Protein AF-A0A979F9L3-F1 (afdb_monomer_lite)

Foldseek 3Di:
DDDDDDDDDDDDDDDDDDDDDDDDDDDDDDDDPVVVVVVVVVVVVVVVVVVVVVVVVVVVVVVVVVVVVVVVVVVVVVVVVVVVVVVVVVVVVVVVVVVVVVVVVVVVVVVVVVPPPDDPDDPPPPPDPPPPDPDPPDPQDDQLVVLSVVLVVCVVVVNDPVVVVVVSVVSSVVSSVVSVVVVVDPPPPDPVVVVVVVVVVVVVVVVVVVVVVVVVVVVVVVVVVVVVVPDDDDPPPPPDDDDDDDPDDD

Organism: Ictalurus punctatus (NCBI:txid7998)

Sequence (250 aa):
MLKTQAVKNVQTTQHDLKTKPYNKPTDHSDISEDHYTGDLAEVHECNAVLSDGHNQLDMQRQEIDYKLQELAAQNGKVAELERMLLELKEHEQRNTELLETLMDNLQQNGHDIHQSNDANQHVANIEERVIEKYTPVCSCGVLSTEISTLRLSYLQSGGNDPQILAHLQHLLDAAIKLETQAGKAPLPKTKRQRDNRRYMSRELVSTELENQRLEEEIMKLEFRKRTSRTTPHCNIRLRSRQYDKNKIAS

pLDDT: mean 73.17, std 21.89, range [36.09, 98.06]

Secondary structure (DSSP, 8-state):
--------------------------------HHHHHHHHHHHHHHHHHHHHHHHHHHHHHHHHHHHHHHHHHHHHHHHHHHHHHHHHHHHHHHHHHHHHHHHHHHHHHHHHHHHTTS----TT--S------------S-HHHHHHHHHHHHHHHTT---HHHHHHHHHHHHHHHHHHHHHTT------HHHHHHHHHHHHHHHHHHHHHHHHHHHHHHHHHHHHHHHHS-------------------

Radius of gyration: 48.14 Å; chains: 1; bounding box: 140×45×132 Å

InterPro domains:
  IPR038800 Coiled-coil domain-containing protein 17 [PTHR33820] (5-228)
  IPR060405 CCDC17, middle coiled-coil domain [PF28454] (142-222)

Structure (mmCIF, N/CA/C/O backbone):
data_AF-A0A979F9L3-F1
#
_entry.id   AF-A0A979F9L3-F1
#
loop_
_atom_site.group_PDB
_atom_site.id
_atom_site.type_symbol
_atom_site.label_atom_id
_atom_site.label_alt_id
_atom_site.label_comp_id
_atom_site.label_asym_id
_atom_site.label_entity_id
_atom_site.label_seq_id
_atom_site.pdbx_PDB_ins_code
_atom_site.Cartn_x
_atom_site.Cartn_y
_atom_site.Cartn_z
_atom_site.occupancy
_atom_site.B_iso_or_equiv
_atom_site.auth_seq_id
_atom_site.auth_comp_id
_atom_site.auth_asym_id
_atom_site.auth_atom_id
_atom_site.pdbx_PDB_model_num
ATOM 1 N N . MET A 1 1 ? -27.012 -22.062 -39.315 1.00 45.53 1 MET A N 1
ATOM 2 C CA . MET A 1 1 ? -26.032 -23.149 -39.535 1.00 45.53 1 MET A CA 1
ATOM 3 C C . MET A 1 1 ? -25.624 -23.143 -40.995 1.00 45.53 1 MET A C 1
ATOM 5 O O . MET A 1 1 ? -26.489 -23.372 -41.822 1.00 45.53 1 MET A O 1
ATOM 9 N N . LEU A 1 2 ? -24.353 -22.884 -41.300 1.00 43.12 2 LEU A N 1
ATOM 10 C CA . LEU A 1 2 ? -23.684 -23.316 -42.533 1.00 43.12 2 LEU A CA 1
ATOM 11 C C . LEU A 1 2 ? -22.174 -23.205 -42.287 1.00 43.12 2 LEU A C 1
ATOM 13 O O . LEU A 1 2 ? -21.631 -22.120 -42.107 1.00 43.12 2 LEU A O 1
ATOM 17 N N . LYS A 1 3 ? -21.540 -24.373 -42.167 1.00 44.03 3 LYS A N 1
ATOM 18 C CA . LYS A 1 3 ? -20.088 -24.558 -42.182 1.00 44.03 3 LYS A CA 1
ATOM 19 C C . LYS A 1 3 ? -19.626 -24.418 -43.626 1.00 44.03 3 LYS A C 1
ATOM 21 O O . LYS A 1 3 ? -20.209 -25.104 -44.455 1.00 44.03 3 LYS A O 1
ATOM 26 N N . THR A 1 4 ? -18.521 -23.716 -43.880 1.00 46.88 4 THR A N 1
ATOM 27 C CA . THR A 1 4 ? -17.490 -24.279 -44.766 1.00 46.88 4 THR A CA 1
ATOM 28 C C . THR A 1 4 ? -16.113 -23.705 -44.458 1.00 46.88 4 THR A C 1
ATOM 30 O O . THR A 1 4 ? -15.937 -22.516 -44.221 1.00 46.88 4 THR A O 1
ATOM 33 N N . GLN A 1 5 ? -15.164 -24.624 -44.447 1.00 45.53 5 GLN A N 1
ATOM 34 C CA . GLN A 1 5 ? -13.749 -24.547 -44.136 1.00 45.53 5 GLN A CA 1
ATOM 35 C C . GLN A 1 5 ? -13.023 -25.030 -45.400 1.00 45.53 5 GLN A C 1
ATOM 37 O O . GLN A 1 5 ? -13.476 -26.020 -45.966 1.00 45.53 5 GLN A O 1
ATOM 42 N N . ALA A 1 6 ? -11.943 -24.365 -45.825 1.00 42.50 6 ALA A N 1
ATOM 43 C CA . ALA A 1 6 ? -10.800 -24.888 -46.608 1.00 42.50 6 ALA A CA 1
ATOM 44 C C . ALA A 1 6 ? -9.998 -23.669 -47.121 1.00 42.50 6 ALA A C 1
ATOM 46 O O . ALA A 1 6 ? -10.574 -22.805 -47.765 1.00 42.50 6 ALA A O 1
ATOM 47 N N . VAL A 1 7 ? -8.754 -23.384 -46.718 1.00 42.56 7 VAL A N 1
ATOM 48 C CA . VAL A 1 7 ? -7.489 -24.147 -46.797 1.00 42.56 7 VAL A CA 1
ATOM 49 C C . VAL A 1 7 ? -6.928 -24.232 -48.227 1.00 42.56 7 VAL A C 1
ATOM 51 O O . VAL A 1 7 ? -7.422 -25.001 -49.038 1.00 42.56 7 VAL A O 1
ATOM 54 N N . LYS A 1 8 ? -5.810 -23.500 -48.407 1.00 45.00 8 LYS A N 1
ATOM 55 C CA . LYS A 1 8 ? -4.623 -23.736 -49.261 1.00 45.00 8 LYS A CA 1
ATOM 56 C C . LYS A 1 8 ? -4.809 -23.844 -50.784 1.00 45.00 8 LYS A C 1
ATOM 58 O O . LYS A 1 8 ? -5.396 -24.795 -51.274 1.00 45.00 8 LYS A O 1
ATOM 63 N N . ASN A 1 9 ? -4.062 -23.036 -51.539 1.00 39.12 9 ASN A N 1
ATOM 64 C CA . ASN A 1 9 ? -2.732 -23.450 -52.011 1.00 39.12 9 ASN A CA 1
ATOM 65 C C . ASN A 1 9 ? -2.038 -22.336 -52.806 1.00 39.12 9 ASN A C 1
ATOM 67 O O . ASN A 1 9 ? -2.631 -21.682 -53.657 1.00 39.12 9 ASN A O 1
ATOM 71 N N . VAL A 1 10 ? -0.753 -22.174 -52.505 1.00 47.38 10 VAL A N 1
ATOM 72 C CA . VAL A 1 10 ? 0.237 -21.425 -53.277 1.00 47.38 10 VAL A CA 1
ATOM 73 C C . VAL A 1 10 ? 0.534 -22.220 -54.545 1.00 47.38 10 VAL A C 1
ATOM 75 O O . VAL A 1 10 ? 0.812 -23.417 -54.460 1.00 47.38 10 VAL A O 1
ATOM 78 N N . GLN A 1 11 ? 0.503 -21.569 -55.705 1.00 38.53 11 GLN A N 1
ATOM 79 C CA . GLN A 1 11 ? 1.035 -22.138 -56.938 1.00 38.53 11 GLN A CA 1
ATOM 80 C C . GLN A 1 11 ? 1.970 -21.136 -57.609 1.00 38.53 11 GLN A C 1
ATOM 82 O O . GLN A 1 11 ? 1.567 -20.125 -58.174 1.00 38.53 11 GLN A O 1
ATOM 87 N N . THR A 1 12 ? 3.252 -21.455 -57.473 1.00 41.38 12 THR A N 1
ATOM 88 C CA . THR A 1 12 ? 4.402 -20.952 -58.209 1.00 41.38 12 THR A CA 1
ATOM 89 C C . THR A 1 12 ? 4.238 -21.318 -59.684 1.00 41.38 12 THR A C 1
ATOM 91 O O . THR A 1 12 ? 4.263 -22.494 -60.040 1.00 41.38 12 THR A O 1
ATOM 94 N N . THR A 1 13 ? 4.083 -20.330 -60.559 1.00 39.72 13 THR A N 1
ATOM 95 C CA . THR A 1 13 ? 4.170 -20.529 -62.010 1.00 39.72 13 THR A CA 1
ATOM 96 C C . THR A 1 13 ? 5.629 -20.419 -62.445 1.00 39.72 13 THR A C 1
ATOM 98 O O . THR A 1 13 ? 6.136 -19.326 -62.691 1.00 39.72 13 THR A O 1
ATOM 101 N N . GLN A 1 14 ? 6.310 -21.565 -62.521 1.00 37.44 14 GLN A N 1
ATOM 102 C CA . GLN A 1 14 ? 7.483 -21.740 -63.378 1.00 37.44 14 GLN A CA 1
ATOM 103 C C . GLN A 1 14 ? 7.000 -21.777 -64.833 1.00 37.44 14 GLN A C 1
ATOM 105 O O . GLN A 1 14 ? 6.215 -22.647 -65.203 1.00 37.44 14 GLN A O 1
ATOM 110 N N . HIS A 1 15 ? 7.445 -20.825 -65.653 1.00 39.88 15 HIS A N 1
ATOM 111 C CA . HIS A 1 15 ? 7.252 -20.881 -67.098 1.00 39.88 15 HIS A CA 1
ATOM 112 C C . HIS A 1 15 ? 8.391 -21.683 -67.740 1.00 39.88 15 HIS A C 1
ATOM 114 O O . HIS A 1 15 ? 9.534 -21.233 -67.788 1.00 39.88 15 HIS A O 1
ATOM 120 N N . ASP A 1 16 ? 8.041 -22.868 -68.242 1.00 37.53 16 ASP A N 1
ATOM 121 C CA . ASP A 1 16 ? 8.829 -23.683 -69.168 1.00 37.53 16 ASP A CA 1
ATOM 122 C C . ASP A 1 16 ? 9.070 -22.927 -70.486 1.00 37.53 16 ASP A C 1
ATOM 124 O O . ASP A 1 16 ? 8.135 -22.691 -71.260 1.00 37.53 16 ASP A O 1
ATOM 128 N N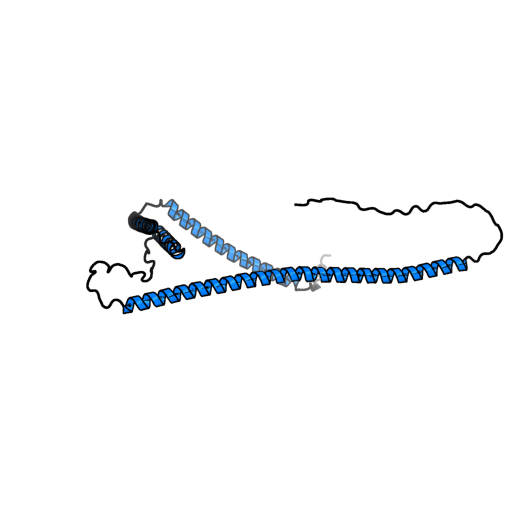 . LEU A 1 17 ? 10.329 -22.603 -70.797 1.00 42.00 17 LEU A N 1
ATOM 129 C CA . LEU A 1 17 ? 10.741 -22.222 -72.149 1.00 42.00 17 LEU A CA 1
ATOM 130 C C . LEU A 1 17 ? 11.336 -23.438 -72.862 1.00 42.00 17 LEU A C 1
ATOM 132 O O . LEU A 1 17 ? 12.443 -23.898 -72.600 1.00 42.00 17 LEU A O 1
ATOM 136 N N . LYS A 1 18 ? 10.530 -23.956 -73.785 1.00 38.81 18 LYS A N 1
ATOM 137 C CA . LYS A 1 18 ? 10.792 -25.090 -74.667 1.00 38.81 18 LYS A CA 1
ATOM 138 C C . LYS A 1 18 ? 11.849 -24.704 -75.710 1.00 38.81 18 LYS A C 1
ATOM 140 O O . LYS A 1 18 ? 11.567 -23.945 -76.635 1.00 38.81 18 LYS A O 1
ATOM 145 N N . THR A 1 19 ? 13.053 -25.250 -75.590 1.00 44.50 19 THR A N 1
ATOM 146 C CA . THR A 1 19 ? 14.125 -25.173 -76.591 1.00 44.50 19 THR A CA 1
ATOM 147 C C . THR A 1 19 ? 13.753 -25.968 -77.850 1.00 44.50 19 THR A C 1
ATOM 149 O O . THR A 1 19 ? 13.405 -27.147 -77.779 1.00 44.50 19 THR A O 1
ATOM 152 N N . LYS A 1 20 ? 13.852 -25.340 -79.028 1.00 44.03 20 LYS A N 1
ATOM 153 C CA . LYS A 1 20 ? 13.930 -26.020 -80.334 1.00 44.03 20 LYS A CA 1
ATOM 154 C C . LYS A 1 20 ? 15.246 -25.629 -81.019 1.00 44.03 20 LYS A C 1
ATOM 156 O O . LYS A 1 20 ? 15.554 -24.440 -81.032 1.00 44.03 20 LYS A O 1
ATOM 161 N N . PRO A 1 21 ? 16.001 -26.578 -81.603 1.00 48.03 21 PRO A N 1
ATOM 162 C CA . PRO A 1 21 ? 17.268 -26.285 -82.255 1.00 48.03 21 PRO A CA 1
ATOM 163 C C . PRO A 1 21 ? 17.046 -25.997 -83.744 1.00 48.03 21 PRO A C 1
ATOM 165 O O . PRO A 1 21 ? 16.358 -26.754 -84.429 1.00 48.03 21 PRO A O 1
ATOM 168 N N . TYR A 1 22 ? 17.661 -24.938 -84.264 1.00 38.47 22 TYR A N 1
ATOM 169 C CA . TYR A 1 22 ? 17.850 -24.764 -85.703 1.00 38.47 22 TYR A CA 1
ATOM 170 C C . TYR A 1 22 ? 19.332 -24.531 -85.980 1.00 38.47 22 TYR A C 1
ATOM 172 O O . TYR A 1 22 ? 19.879 -23.474 -85.689 1.00 38.47 22 TYR A O 1
ATOM 180 N N . ASN A 1 23 ? 19.967 -25.558 -86.543 1.00 51.53 23 ASN A N 1
ATOM 181 C CA . ASN A 1 23 ? 21.290 -25.476 -87.142 1.00 51.53 23 ASN A CA 1
ATOM 182 C C . ASN A 1 23 ? 21.153 -24.942 -88.572 1.00 51.53 23 ASN A C 1
ATOM 184 O O . ASN A 1 23 ? 20.449 -25.541 -89.389 1.00 51.53 23 ASN A O 1
ATOM 188 N N . LYS A 1 24 ? 21.893 -23.883 -88.900 1.00 46.56 24 LYS A N 1
ATOM 189 C CA . LYS A 1 24 ? 22.409 -23.657 -90.253 1.00 46.56 24 LYS A CA 1
ATOM 190 C C . LYS A 1 24 ? 23.665 -22.782 -90.172 1.00 46.56 24 LYS A C 1
ATOM 192 O O . LYS A 1 24 ? 23.604 -21.745 -89.518 1.00 46.56 24 LYS A O 1
ATOM 197 N N . PRO A 1 25 ? 24.784 -23.178 -90.798 1.00 61.00 25 PRO A N 1
ATOM 198 C CA . PRO A 1 25 ? 25.976 -22.350 -90.855 1.00 61.00 25 PRO A CA 1
ATOM 199 C C . PRO A 1 25 ? 25.846 -21.378 -92.032 1.00 61.00 25 PRO A C 1
ATOM 201 O O . PRO A 1 25 ? 25.441 -21.761 -93.132 1.00 61.00 25 PRO A O 1
ATOM 204 N N . THR A 1 26 ? 26.174 -20.112 -91.816 1.00 48.69 26 THR A N 1
ATOM 205 C CA . THR A 1 26 ? 26.456 -19.173 -92.902 1.00 48.69 26 THR A CA 1
ATOM 206 C C . THR A 1 26 ? 27.689 -18.393 -92.492 1.00 48.69 26 THR A C 1
ATOM 208 O O . THR A 1 26 ? 27.680 -17.646 -91.520 1.00 48.69 26 THR A O 1
ATOM 211 N N . ASP A 1 27 ? 28.761 -18.724 -93.196 1.00 50.94 27 ASP A N 1
ATOM 212 C CA . ASP A 1 27 ? 30.052 -18.060 -93.201 1.00 50.94 27 ASP A CA 1
ATOM 213 C C . ASP A 1 27 ? 29.956 -16.755 -94.015 1.00 50.94 27 ASP A C 1
ATOM 215 O O . ASP A 1 27 ? 29.077 -16.628 -94.874 1.00 50.94 27 ASP A O 1
ATOM 219 N N . HIS A 1 28 ? 30.911 -15.861 -93.757 1.00 42.69 28 HIS A N 1
ATOM 220 C CA . HIS A 1 28 ? 31.220 -14.571 -94.386 1.00 42.69 28 HIS A CA 1
ATOM 221 C C . HIS A 1 28 ? 30.792 -13.294 -93.635 1.00 42.69 28 HIS A C 1
ATOM 223 O O . HIS A 1 28 ? 29.699 -12.762 -93.807 1.00 42.69 28 HIS A O 1
ATOM 229 N N . SER A 1 29 ? 31.796 -12.769 -92.919 1.00 45.72 29 SER A N 1
ATOM 230 C CA . SER A 1 29 ? 32.326 -11.401 -93.065 1.00 45.72 29 SER A CA 1
ATOM 231 C C . SER A 1 29 ? 31.731 -10.276 -92.209 1.00 45.72 29 SER A C 1
ATOM 233 O O . SER A 1 29 ? 30.572 -9.905 -92.341 1.00 45.72 29 SER A O 1
ATOM 235 N N . ASP A 1 30 ? 32.628 -9.691 -91.403 1.00 50.03 30 ASP A N 1
ATOM 236 C CA . ASP A 1 30 ? 32.653 -8.308 -90.913 1.00 50.03 30 ASP A CA 1
ATOM 237 C C . ASP A 1 30 ? 31.352 -7.754 -90.315 1.00 50.03 30 ASP A C 1
ATOM 239 O O . ASP A 1 30 ? 30.672 -6.917 -90.906 1.00 50.03 30 ASP A O 1
ATOM 243 N N . ILE A 1 31 ? 31.054 -8.149 -89.074 1.00 49.81 31 ILE A N 1
ATOM 244 C CA . ILE A 1 31 ? 30.125 -7.408 -88.216 1.00 49.81 31 ILE A CA 1
ATOM 245 C C . ILE A 1 31 ? 30.944 -6.798 -87.080 1.00 49.81 31 ILE A C 1
ATOM 247 O O . ILE A 1 31 ? 31.447 -7.499 -86.208 1.00 49.81 31 ILE A O 1
ATOM 251 N N . SER A 1 32 ? 31.109 -5.479 -87.165 1.00 56.47 32 SER A N 1
ATOM 252 C CA . SER A 1 32 ? 31.747 -4.593 -86.191 1.00 56.47 32 SER A CA 1
ATOM 253 C C . SER A 1 32 ? 31.378 -4.956 -84.742 1.00 56.47 32 SER A C 1
ATOM 255 O O . SER A 1 32 ? 30.211 -4.894 -84.350 1.00 56.47 32 SER A O 1
ATOM 257 N N . GLU A 1 33 ? 32.387 -5.311 -83.939 1.00 53.81 33 GLU A N 1
ATOM 258 C CA . GLU A 1 33 ? 32.266 -5.555 -82.489 1.00 53.81 33 GLU A CA 1
ATOM 259 C C . GLU A 1 33 ? 31.843 -4.288 -81.710 1.00 53.81 33 GLU A C 1
ATOM 261 O O . GLU A 1 33 ? 31.386 -4.369 -80.565 1.00 53.81 33 GLU A O 1
ATOM 266 N N . ASP A 1 34 ? 31.913 -3.115 -82.346 1.00 54.16 34 ASP A N 1
ATOM 267 C CA . ASP A 1 34 ? 31.555 -1.827 -81.745 1.00 54.16 34 ASP A CA 1
ATOM 268 C C . ASP A 1 34 ? 30.032 -1.656 -81.589 1.00 54.16 34 ASP A C 1
ATOM 270 O O . ASP A 1 34 ? 29.575 -0.973 -80.675 1.00 54.16 34 ASP A O 1
ATOM 274 N N . HIS A 1 35 ? 29.219 -2.321 -82.422 1.00 54.31 35 HIS A N 1
ATOM 275 C CA . HIS A 1 35 ? 27.755 -2.244 -82.314 1.00 54.31 35 HIS A CA 1
ATOM 276 C C . HIS A 1 35 ? 27.190 -3.090 -81.161 1.00 54.31 35 HIS A C 1
ATOM 278 O O . HIS A 1 35 ? 26.262 -2.662 -80.482 1.00 54.31 35 HIS A O 1
ATOM 284 N N . TYR A 1 36 ? 27.775 -4.258 -80.877 1.00 56.25 36 TYR A N 1
ATOM 285 C CA . TYR A 1 36 ? 27.317 -5.126 -79.782 1.00 56.25 36 TYR A CA 1
ATOM 286 C C . TYR A 1 36 ? 27.713 -4.608 -78.393 1.00 56.25 36 TYR A C 1
ATOM 288 O O . TYR A 1 36 ? 27.023 -4.876 -77.409 1.00 56.25 36 TYR A O 1
ATOM 296 N N . THR A 1 37 ? 28.824 -3.875 -78.299 1.00 58.75 37 THR A N 1
ATOM 297 C CA . THR A 1 37 ? 29.287 -3.271 -77.041 1.00 58.75 37 THR A CA 1
ATOM 298 C C . THR A 1 37 ? 28.527 -1.987 -76.705 1.00 58.75 37 THR A C 1
ATOM 300 O O . THR A 1 37 ? 28.236 -1.760 -75.530 1.00 58.75 37 THR A O 1
ATOM 303 N N . GLY A 1 38 ? 28.137 -1.203 -77.718 1.00 60.59 38 GLY A N 1
ATOM 304 C CA . GLY A 1 38 ? 27.234 -0.057 -77.571 1.00 60.59 38 GLY A CA 1
ATOM 305 C C . GLY A 1 38 ? 25.845 -0.459 -77.071 1.00 60.59 38 GLY A C 1
ATOM 306 O O . GLY A 1 38 ? 25.396 0.068 -76.056 1.00 60.59 38 GLY A O 1
ATOM 307 N N . ASP A 1 39 ? 25.225 -1.465 -77.696 1.00 67.94 39 ASP A N 1
ATOM 308 C CA . ASP A 1 39 ? 23.905 -1.973 -77.288 1.00 67.94 39 ASP A CA 1
ATOM 309 C C . ASP A 1 39 ? 23.921 -2.547 -75.859 1.00 67.94 39 ASP A C 1
ATOM 311 O O . ASP A 1 39 ? 22.976 -2.365 -75.092 1.00 67.94 39 ASP A O 1
ATOM 315 N N . LEU A 1 40 ? 25.006 -3.222 -75.458 1.00 69.94 40 LEU A N 1
ATOM 316 C CA . LEU A 1 40 ? 25.141 -3.745 -74.096 1.00 69.94 40 LEU A CA 1
ATOM 317 C C . LEU A 1 40 ? 25.292 -2.610 -73.068 1.00 69.94 40 LEU A C 1
ATOM 319 O O . LEU A 1 40 ? 24.678 -2.667 -72.002 1.00 69.94 40 LEU A O 1
ATOM 323 N N . ALA A 1 41 ? 26.073 -1.572 -73.383 1.00 71.25 41 ALA A N 1
ATOM 324 C CA . ALA A 1 41 ? 26.227 -0.396 -72.529 1.00 71.25 41 ALA A CA 1
ATOM 325 C C . ALA A 1 41 ? 24.910 0.386 -72.382 1.00 71.25 41 ALA A C 1
ATOM 327 O O . ALA A 1 41 ? 24.550 0.759 -71.266 1.00 71.25 41 ALA A O 1
ATOM 328 N N . GLU A 1 42 ? 24.153 0.550 -73.468 1.00 72.69 42 GLU A N 1
ATOM 329 C CA . GLU A 1 42 ? 22.845 1.216 -73.468 1.00 72.69 42 GLU A CA 1
ATOM 330 C C . GLU A 1 42 ? 21.800 0.428 -72.657 1.00 72.69 42 GLU A C 1
ATOM 332 O O . GLU A 1 42 ? 21.039 1.002 -71.873 1.00 72.69 42 GLU A O 1
ATOM 337 N N . VAL A 1 43 ? 21.811 -0.908 -72.746 1.00 75.25 43 VAL A N 1
ATOM 338 C CA . VAL A 1 43 ? 20.975 -1.779 -71.902 1.00 75.25 43 VAL A CA 1
ATOM 339 C C . VAL A 1 43 ? 21.377 -1.685 -70.427 1.00 75.25 43 VAL A C 1
ATOM 341 O O . VAL A 1 43 ? 20.500 -1.649 -69.561 1.00 75.25 43 VAL A O 1
ATOM 344 N N . HIS A 1 44 ? 22.674 -1.621 -70.113 1.00 73.12 44 HIS A N 1
ATOM 345 C CA . HIS A 1 44 ? 23.146 -1.433 -68.739 1.00 73.12 44 HIS A CA 1
ATOM 346 C C . HIS A 1 44 ? 22.759 -0.066 -68.167 1.00 73.12 44 HIS A C 1
ATOM 348 O O . HIS A 1 44 ? 22.364 0.000 -67.003 1.00 73.12 44 HIS A O 1
ATOM 354 N N . GLU A 1 45 ? 22.815 0.994 -68.971 1.00 70.94 45 GLU A N 1
ATOM 355 C CA . GLU A 1 45 ? 22.389 2.338 -68.579 1.00 70.94 45 GLU A CA 1
ATOM 356 C C . GLU A 1 45 ? 20.873 2.387 -68.341 1.00 70.94 45 GLU A C 1
ATOM 358 O O . GLU A 1 45 ? 20.425 2.836 -67.283 1.00 70.94 45 GLU A O 1
ATOM 363 N N . CYS A 1 46 ? 20.073 1.803 -69.242 1.00 73.19 46 CYS A N 1
ATOM 364 C CA . CYS A 1 46 ? 18.625 1.683 -69.049 1.00 73.19 46 CYS A CA 1
ATOM 365 C C . CYS A 1 46 ? 18.271 0.866 -67.798 1.00 73.19 46 CYS A C 1
ATOM 367 O O . CYS A 1 46 ? 17.372 1.238 -67.044 1.00 73.19 46 CYS A O 1
ATOM 369 N N . ASN A 1 47 ? 18.980 -0.237 -67.550 1.00 73.31 47 ASN A N 1
ATOM 370 C CA . ASN A 1 47 ? 18.741 -1.087 -66.388 1.00 73.31 47 ASN A CA 1
ATOM 371 C C . ASN A 1 47 ? 19.177 -0.416 -65.074 1.00 73.31 47 ASN A C 1
ATOM 373 O O . ASN A 1 47 ? 18.526 -0.610 -64.051 1.00 73.31 47 ASN A O 1
ATOM 377 N N . ALA A 1 48 ? 20.228 0.411 -65.090 1.00 69.94 48 ALA A N 1
ATOM 378 C CA . ALA A 1 48 ? 20.635 1.212 -63.936 1.00 69.94 48 ALA A CA 1
ATOM 379 C C . ALA A 1 48 ? 19.571 2.263 -63.578 1.00 69.94 48 ALA A C 1
ATOM 381 O O . ALA A 1 48 ? 19.158 2.341 -62.425 1.00 69.94 48 ALA A O 1
ATOM 382 N N . VAL A 1 49 ? 19.035 2.985 -64.570 1.00 74.56 49 VAL A N 1
ATOM 383 C CA . VAL A 1 49 ? 17.957 3.972 -64.359 1.00 74.56 49 VAL A CA 1
ATOM 384 C C . VAL A 1 49 ? 16.671 3.307 -63.848 1.00 74.56 49 VAL A C 1
ATOM 386 O O . VAL A 1 49 ? 16.016 3.819 -62.936 1.00 74.56 49 VAL A O 1
ATOM 389 N N . LEU A 1 50 ? 16.310 2.139 -64.390 1.00 73.12 50 LEU A N 1
ATOM 390 C CA . LEU A 1 50 ? 15.174 1.352 -63.898 1.00 73.12 50 LEU A CA 1
ATOM 391 C C . LEU A 1 50 ? 15.420 0.803 -62.483 1.00 73.12 50 LEU A C 1
ATOM 393 O O . LEU A 1 50 ? 14.493 0.785 -61.670 1.00 73.12 50 LEU A O 1
ATOM 397 N N . SER A 1 51 ? 16.655 0.403 -62.167 1.00 76.75 51 SER A N 1
ATOM 398 C CA . SER A 1 51 ? 17.049 -0.031 -60.824 1.00 76.75 51 SER A CA 1
ATOM 399 C C . SER A 1 51 ? 16.960 1.111 -59.815 1.00 76.75 51 SER A C 1
ATOM 401 O O . SER A 1 51 ? 16.496 0.882 -58.702 1.00 76.75 51 SER A O 1
ATOM 403 N N . ASP A 1 52 ? 17.347 2.331 -60.182 1.00 77.81 52 ASP A N 1
ATOM 404 C CA . ASP A 1 52 ? 17.243 3.502 -59.308 1.00 77.81 52 ASP A CA 1
ATOM 405 C C . ASP A 1 52 ? 15.782 3.857 -59.013 1.00 77.81 52 ASP A C 1
ATOM 407 O O . ASP A 1 52 ? 15.423 4.113 -57.861 1.00 77.81 52 ASP A O 1
ATOM 411 N N . GLY A 1 53 ? 14.912 3.778 -60.026 1.00 83.50 53 GLY A N 1
ATOM 412 C CA . GLY A 1 53 ? 13.466 3.926 -59.844 1.00 83.50 53 GLY A CA 1
ATOM 413 C C . GLY A 1 53 ? 12.870 2.835 -58.949 1.00 83.50 53 GLY A C 1
ATOM 414 O O . GLY A 1 53 ? 12.053 3.126 -58.074 1.00 83.50 53 GLY A O 1
ATOM 415 N N . HIS A 1 54 ? 13.306 1.583 -59.115 1.00 84.12 54 HIS A N 1
ATOM 416 C CA . HIS A 1 54 ? 12.880 0.472 -58.263 1.00 84.12 54 HIS A CA 1
ATOM 417 C C . HIS A 1 54 ? 13.329 0.663 -56.807 1.00 84.12 54 HIS A C 1
ATOM 419 O O . HIS A 1 54 ? 12.500 0.569 -55.902 1.00 84.12 54 HIS A O 1
ATOM 425 N N . ASN A 1 55 ? 14.593 1.036 -56.593 1.00 84.50 55 ASN A N 1
ATOM 426 C CA . ASN A 1 55 ? 15.152 1.339 -55.277 1.00 84.50 55 ASN A CA 1
ATOM 427 C C . ASN A 1 55 ? 14.401 2.499 -54.602 1.00 84.50 55 ASN A C 1
ATOM 429 O O . ASN A 1 55 ? 14.111 2.446 -53.407 1.00 84.50 55 ASN A O 1
ATOM 433 N N . GLN A 1 56 ? 14.042 3.541 -55.357 1.00 91.81 56 GLN A N 1
ATOM 434 C CA . GLN A 1 56 ? 13.278 4.675 -54.837 1.00 91.81 56 GLN A CA 1
ATOM 435 C C . GLN A 1 56 ? 11.862 4.270 -54.407 1.00 91.81 56 GLN A C 1
ATOM 437 O O . GLN A 1 56 ? 11.400 4.689 -53.344 1.00 91.81 56 GLN A O 1
ATOM 442 N N . LEU A 1 57 ? 11.177 3.445 -55.201 1.00 91.81 57 LEU A N 1
ATOM 443 C CA . LEU A 1 57 ? 9.855 2.922 -54.850 1.00 91.81 57 LEU A CA 1
ATOM 444 C C . LEU A 1 57 ? 9.916 2.003 -53.627 1.00 91.81 57 LEU A C 1
ATOM 446 O O . LEU A 1 57 ? 9.023 2.058 -52.782 1.00 91.81 57 LEU A O 1
ATOM 450 N N . ASP A 1 58 ? 10.967 1.199 -53.500 1.00 89.81 58 ASP A N 1
ATOM 451 C CA . ASP A 1 58 ? 11.169 0.335 -52.337 1.00 89.81 58 ASP A CA 1
ATOM 452 C C . ASP A 1 58 ? 11.439 1.151 -51.069 1.00 89.81 58 ASP A C 1
ATOM 454 O O . ASP A 1 58 ? 10.862 0.864 -50.019 1.00 89.81 58 ASP A O 1
ATOM 458 N N . MET A 1 59 ? 12.218 2.230 -51.171 1.00 92.81 59 MET A N 1
ATOM 459 C CA . MET A 1 59 ? 12.404 3.184 -50.075 1.00 92.81 59 MET A CA 1
ATOM 460 C C . MET A 1 59 ? 11.085 3.855 -49.670 1.00 92.81 59 MET A C 1
ATOM 462 O O . MET A 1 59 ? 10.781 3.946 -48.482 1.00 92.81 59 MET A O 1
ATOM 466 N N . GLN A 1 60 ? 10.265 4.275 -50.638 1.00 94.62 60 GLN A N 1
ATOM 467 C CA . GLN A 1 60 ? 8.944 4.850 -50.358 1.00 94.62 60 GLN A CA 1
ATOM 468 C C . GLN A 1 60 ? 7.997 3.840 -49.706 1.00 94.62 60 GLN A C 1
ATOM 470 O O . GLN A 1 60 ? 7.257 4.196 -48.790 1.00 94.62 60 GLN A O 1
ATOM 475 N N . ARG A 1 61 ? 8.022 2.575 -50.140 1.00 95.00 61 ARG A N 1
ATOM 476 C CA . ARG A 1 61 ? 7.247 1.497 -49.508 1.00 95.00 61 ARG A CA 1
ATOM 477 C C . ARG A 1 61 ? 7.657 1.302 -48.055 1.00 95.00 61 ARG A C 1
ATOM 479 O O . ARG A 1 61 ? 6.788 1.298 -47.192 1.00 95.00 61 ARG A O 1
ATOM 486 N N . GLN A 1 62 ? 8.958 1.233 -47.779 1.00 94.69 62 GLN A N 1
ATOM 487 C CA . GLN A 1 62 ? 9.468 1.113 -46.411 1.00 94.69 62 GLN A CA 1
ATOM 488 C C . GLN A 1 62 ? 9.089 2.321 -45.543 1.00 94.69 62 GLN A C 1
ATOM 490 O O . GLN A 1 62 ? 8.726 2.152 -44.381 1.00 94.69 62 GLN A O 1
ATOM 495 N N . GLU A 1 63 ? 9.122 3.537 -46.094 1.00 96.19 63 GLU A N 1
ATOM 496 C CA . GLU A 1 63 ? 8.685 4.741 -45.380 1.00 96.19 63 GLU A CA 1
ATOM 497 C C . GLU A 1 63 ? 7.182 4.704 -45.056 1.00 96.19 63 GLU A C 1
ATOM 499 O O . GLU A 1 63 ? 6.772 5.078 -43.954 1.00 96.19 63 GLU A O 1
ATOM 504 N N . ILE A 1 64 ? 6.353 4.238 -45.994 1.00 96.25 64 ILE A N 1
ATOM 505 C CA . ILE A 1 64 ? 4.913 4.052 -45.778 1.00 96.25 64 ILE A CA 1
ATOM 506 C C . ILE A 1 64 ? 4.673 2.999 -44.695 1.00 96.25 64 ILE A C 1
ATOM 508 O O . ILE A 1 64 ? 3.900 3.258 -43.774 1.00 96.25 64 ILE A O 1
ATOM 512 N N . ASP A 1 65 ? 5.354 1.856 -44.759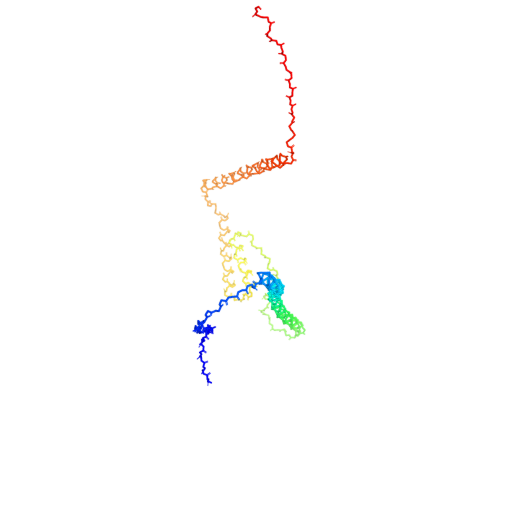 1.00 94.81 65 ASP A N 1
ATOM 513 C CA . ASP A 1 65 ? 5.224 0.787 -43.767 1.00 94.81 65 ASP A CA 1
ATOM 514 C C . ASP A 1 65 ? 5.632 1.272 -42.370 1.00 94.81 65 ASP A C 1
ATOM 516 O O . ASP A 1 65 ? 4.923 1.022 -41.392 1.00 94.81 65 ASP A O 1
ATOM 520 N N . TYR A 1 66 ? 6.714 2.051 -42.280 1.00 95.38 66 TYR A N 1
ATOM 521 C CA . TYR A 1 66 ? 7.144 2.686 -41.036 1.00 95.38 66 TYR A CA 1
ATOM 522 C C . TYR A 1 66 ? 6.072 3.638 -40.482 1.00 95.38 66 TYR A C 1
ATOM 524 O O . TYR A 1 66 ? 5.693 3.532 -39.314 1.00 95.38 66 TYR A O 1
ATOM 532 N N . LYS A 1 67 ? 5.519 4.528 -41.318 1.00 96.00 67 LYS A N 1
ATOM 533 C CA . LYS A 1 67 ? 4.450 5.457 -40.906 1.00 96.00 67 LYS A CA 1
ATOM 534 C C . LYS A 1 67 ? 3.175 4.720 -40.493 1.00 96.00 67 LYS A C 1
ATOM 536 O O . LYS A 1 67 ? 2.530 5.115 -39.525 1.00 96.00 67 LYS A O 1
ATOM 541 N N . LEU A 1 68 ? 2.808 3.643 -41.186 1.00 94.44 68 LEU A N 1
ATOM 542 C CA . LEU A 1 68 ? 1.649 2.819 -40.834 1.00 94.44 68 LEU A CA 1
ATOM 543 C C . LEU A 1 68 ? 1.851 2.100 -39.499 1.00 94.44 68 LEU A C 1
ATOM 545 O O . LEU A 1 68 ? 0.928 2.059 -38.685 1.00 94.44 68 LEU A O 1
ATOM 549 N N . GLN A 1 69 ? 3.050 1.573 -39.246 1.00 92.94 69 GLN A N 1
ATOM 550 C CA . GLN A 1 69 ? 3.389 0.957 -37.966 1.00 92.94 69 GLN A CA 1
ATOM 551 C C . GLN A 1 69 ? 3.356 1.982 -36.825 1.00 92.94 69 GLN A C 1
ATOM 553 O O . GLN A 1 69 ? 2.832 1.691 -35.748 1.00 92.94 69 GLN A O 1
ATOM 558 N N . GLU A 1 70 ? 3.870 3.189 -37.062 1.00 92.44 70 GLU A N 1
ATOM 559 C CA . GLU A 1 70 ? 3.824 4.280 -36.093 1.00 92.44 70 GLU A CA 1
ATOM 560 C C . GLU A 1 70 ? 2.377 4.690 -35.775 1.00 92.44 70 GLU A C 1
ATOM 562 O O . GLU A 1 70 ? 2.005 4.776 -34.603 1.00 92.44 70 GLU A O 1
ATOM 567 N N . LEU A 1 71 ? 1.529 4.857 -36.794 1.00 93.19 71 LEU A N 1
ATOM 568 C CA . LEU A 1 71 ? 0.102 5.149 -36.619 1.00 93.19 71 LEU A CA 1
ATOM 569 C C . LEU A 1 71 ? -0.631 4.018 -35.882 1.00 93.19 71 LEU A C 1
ATOM 571 O O . LEU A 1 71 ? -1.436 4.283 -34.992 1.00 93.19 71 LEU A O 1
ATOM 575 N N . ALA A 1 72 ? -0.323 2.755 -36.184 1.00 88.44 72 ALA A N 1
ATOM 576 C CA . ALA A 1 72 ? -0.895 1.613 -35.473 1.00 88.44 72 ALA A CA 1
ATOM 577 C C . ALA A 1 72 ? -0.499 1.602 -33.984 1.00 88.44 72 ALA A C 1
ATOM 579 O O . ALA A 1 72 ? -1.335 1.324 -33.121 1.00 88.44 72 ALA A O 1
ATOM 580 N N . ALA A 1 73 ? 0.747 1.964 -33.662 1.00 88.94 73 ALA A N 1
ATOM 581 C CA . ALA A 1 73 ? 1.198 2.112 -32.280 1.00 88.94 73 ALA A CA 1
ATOM 582 C C . ALA A 1 73 ? 0.514 3.295 -31.568 1.00 88.94 73 ALA A C 1
ATOM 584 O O . ALA A 1 73 ? 0.178 3.199 -30.386 1.00 88.94 73 ALA A O 1
ATOM 585 N N . GLN A 1 74 ? 0.271 4.402 -32.276 1.00 91.88 74 GLN A N 1
ATOM 586 C CA . GLN A 1 74 ? -0.482 5.544 -31.748 1.00 91.88 74 GLN A CA 1
ATOM 587 C C . GLN A 1 74 ? -1.955 5.192 -31.493 1.00 91.88 74 GLN A C 1
ATOM 589 O O . GLN A 1 74 ? -2.484 5.565 -30.447 1.00 91.88 74 GLN A O 1
ATOM 594 N N . ASN A 1 75 ? -2.593 4.396 -32.357 1.00 90.62 75 ASN A N 1
ATOM 595 C CA . ASN A 1 75 ? -3.967 3.923 -32.148 1.00 90.62 75 ASN A CA 1
ATOM 596 C C . ASN A 1 75 ? -4.128 3.114 -30.852 1.00 90.62 75 ASN A C 1
ATOM 598 O O . ASN A 1 75 ? -5.156 3.227 -30.189 1.00 90.62 75 ASN A O 1
ATOM 602 N N . GLY A 1 76 ? -3.111 2.347 -30.443 1.00 91.06 76 GLY A N 1
ATOM 603 C CA . GLY A 1 76 ? -3.119 1.663 -29.145 1.00 91.06 76 GLY A CA 1
ATOM 604 C C . GLY A 1 76 ? -3.199 2.634 -27.961 1.00 91.06 76 GLY A C 1
ATOM 605 O O . GLY A 1 76 ? -3.936 2.389 -27.009 1.00 91.06 76 GLY A O 1
ATOM 606 N N . LYS A 1 77 ? -2.505 3.777 -28.051 1.00 92.81 77 LYS A N 1
ATOM 607 C CA . LYS A 1 77 ? -2.570 4.845 -27.039 1.00 92.81 77 LYS A CA 1
ATOM 608 C C . LYS A 1 77 ? -3.934 5.533 -27.032 1.00 92.81 77 LYS A C 1
ATOM 610 O O . LYS A 1 77 ? -4.439 5.860 -25.965 1.00 92.81 77 LYS A O 1
ATOM 615 N N . VAL A 1 78 ? -4.540 5.731 -28.205 1.00 94.81 78 VAL A N 1
ATOM 616 C CA . VAL A 1 78 ? -5.900 6.284 -28.316 1.00 94.81 78 VAL A CA 1
ATOM 617 C C . VAL A 1 78 ? -6.911 5.352 -27.646 1.00 94.81 78 VAL A C 1
ATOM 619 O O . VAL A 1 78 ? -7.679 5.811 -26.809 1.00 94.81 78 VAL A O 1
ATOM 622 N N . ALA A 1 79 ? -6.848 4.045 -27.911 1.00 93.19 79 ALA A N 1
ATOM 623 C CA . ALA A 1 79 ? -7.723 3.062 -27.268 1.00 93.19 79 ALA A CA 1
ATOM 624 C C . ALA A 1 79 ? -7.533 3.005 -25.738 1.00 93.19 79 ALA A C 1
ATOM 626 O O . ALA A 1 79 ? -8.491 2.824 -24.984 1.00 93.19 79 ALA A O 1
ATOM 627 N N . GLU A 1 80 ? -6.301 3.181 -25.253 1.00 95.19 80 GLU A N 1
ATOM 628 C CA . GLU A 1 80 ? -6.022 3.292 -23.819 1.00 95.19 80 GLU A CA 1
ATOM 629 C C . GLU A 1 80 ? -6.628 4.559 -23.195 1.00 95.19 80 GLU A C 1
ATOM 631 O O . GLU A 1 80 ? -7.220 4.484 -22.116 1.00 95.19 80 GLU A O 1
ATOM 636 N N . LEU A 1 81 ? -6.538 5.703 -23.877 1.00 96.75 81 LEU A N 1
ATOM 637 C CA . LEU A 1 81 ? -7.178 6.944 -23.437 1.00 96.75 81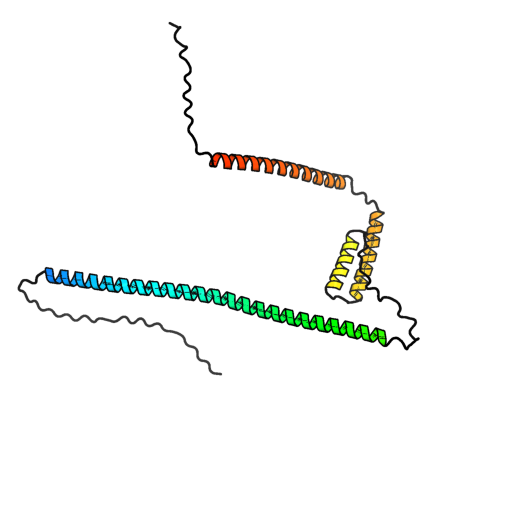 LEU A CA 1
ATOM 638 C C . LEU A 1 81 ? -8.706 6.826 -23.436 1.00 96.75 81 LEU A C 1
ATOM 640 O O . LEU A 1 81 ? -9.343 7.257 -22.480 1.00 96.75 81 LEU A O 1
ATOM 644 N N . GLU A 1 82 ? -9.298 6.208 -24.458 1.00 96.62 82 GLU A N 1
ATOM 645 C CA . GLU A 1 82 ? -10.742 5.942 -24.516 1.00 96.62 82 GLU A CA 1
ATOM 646 C C . GLU A 1 82 ? -11.204 5.063 -23.347 1.00 96.62 82 GLU A C 1
ATOM 648 O O . GLU A 1 82 ? -12.213 5.365 -22.706 1.00 96.62 82 GLU A O 1
ATOM 653 N N . ARG A 1 83 ? -10.436 4.018 -23.008 1.00 96.81 83 ARG A N 1
ATOM 654 C CA . ARG A 1 83 ? -10.697 3.179 -21.829 1.00 96.81 83 ARG A CA 1
ATOM 655 C C . ARG A 1 83 ? -10.645 3.995 -20.535 1.00 96.81 83 ARG A C 1
ATOM 657 O O . ARG A 1 83 ? -11.542 3.873 -19.707 1.00 96.81 83 ARG A O 1
ATOM 664 N N . MET A 1 84 ? -9.624 4.835 -20.371 1.00 97.19 84 MET A N 1
ATOM 665 C CA . MET A 1 84 ? -9.463 5.680 -19.182 1.00 97.19 84 MET A CA 1
ATOM 666 C C . MET A 1 84 ? -10.586 6.719 -19.054 1.00 97.19 84 MET A C 1
ATOM 668 O O . MET A 1 84 ? -11.076 6.967 -17.955 1.00 97.19 84 MET A O 1
ATOM 672 N N . LEU A 1 85 ? -11.036 7.301 -20.169 1.00 98.06 85 LEU A N 1
ATOM 673 C CA . LEU A 1 85 ? -12.186 8.208 -20.190 1.00 98.06 85 LEU A CA 1
ATOM 674 C C . LEU A 1 85 ? -13.474 7.502 -19.755 1.00 98.06 85 LEU A C 1
ATOM 676 O O . LEU A 1 85 ? -14.270 8.084 -19.017 1.00 98.06 85 LEU A O 1
ATOM 680 N N . LEU A 1 86 ? -13.675 6.254 -20.184 1.00 97.69 86 LEU A N 1
ATOM 681 C CA . LEU A 1 86 ? -14.830 5.462 -19.769 1.00 97.69 86 LEU A CA 1
ATOM 682 C C . LEU A 1 86 ? -14.806 5.177 -18.259 1.00 97.69 86 LEU A C 1
ATOM 684 O O . LEU A 1 86 ? -15.822 5.357 -17.592 1.00 97.69 86 LEU A O 1
ATOM 688 N N . GLU A 1 87 ? -13.647 4.799 -17.720 1.00 97.12 87 GLU A N 1
ATOM 689 C CA . GLU A 1 87 ? -13.450 4.555 -16.285 1.00 97.12 87 GLU A CA 1
ATOM 690 C C . GLU A 1 87 ? -13.673 5.827 -15.452 1.00 97.12 87 GLU A C 1
ATOM 692 O O . GLU A 1 87 ? -14.371 5.793 -14.438 1.00 97.12 87 GLU A O 1
ATOM 697 N N . LEU A 1 88 ? -13.162 6.977 -15.908 1.00 98.06 88 LEU A N 1
ATOM 698 C CA . LEU A 1 88 ? -13.404 8.269 -15.258 1.00 98.06 88 LEU A CA 1
ATOM 699 C C . LEU A 1 88 ? -14.888 8.633 -15.237 1.00 98.06 88 LEU A C 1
ATOM 701 O O . LEU A 1 88 ? -15.387 9.078 -14.206 1.00 98.06 88 LEU A O 1
ATOM 705 N N . LYS A 1 89 ? -15.602 8.406 -16.342 1.00 97.62 89 LYS A N 1
ATOM 706 C CA . LYS A 1 89 ? -17.046 8.648 -16.415 1.00 97.62 89 LYS A CA 1
ATOM 707 C C . LYS A 1 89 ? -17.822 7.744 -15.455 1.00 97.62 89 LYS A C 1
ATOM 709 O O . LYS A 1 89 ? -18.764 8.193 -14.809 1.00 97.62 89 LYS A O 1
ATOM 714 N N . GLU A 1 90 ? -17.418 6.482 -15.333 1.00 97.62 90 GLU A N 1
ATOM 715 C CA . GLU A 1 90 ? -18.013 5.553 -14.370 1.00 97.62 90 GLU A CA 1
ATOM 716 C C . GLU A 1 90 ? -17.723 5.985 -12.922 1.00 97.62 90 GLU A C 1
ATOM 718 O O . GLU A 1 90 ? -18.592 5.915 -12.054 1.00 97.62 90 GLU A O 1
ATOM 723 N N . HIS A 1 91 ? -16.516 6.483 -12.641 1.00 97.75 91 HIS A N 1
ATOM 724 C CA . HIS A 1 91 ? -16.184 7.068 -11.342 1.00 97.75 91 HIS A CA 1
ATOM 725 C C . HIS A 1 91 ? -16.993 8.327 -11.030 1.00 97.75 91 HIS A C 1
ATOM 727 O O . HIS A 1 91 ? -17.458 8.466 -9.899 1.00 97.75 91 HIS A O 1
ATOM 733 N N . GLU A 1 92 ? -17.183 9.215 -12.005 1.00 97.31 92 GLU A N 1
ATOM 734 C CA . GLU A 1 92 ? -18.021 10.405 -11.860 1.00 97.31 92 GLU A CA 1
ATOM 735 C C . GLU A 1 92 ? -19.464 10.013 -11.526 1.00 97.31 92 GLU A C 1
ATOM 737 O O . GLU A 1 92 ? -20.010 10.514 -10.545 1.00 97.31 92 GLU A O 1
ATOM 742 N N . GLN A 1 93 ? -20.031 9.041 -12.249 1.00 97.62 93 GLN A N 1
ATOM 743 C CA . GLN A 1 93 ? -21.373 8.527 -11.977 1.00 97.62 93 GLN A CA 1
ATOM 744 C C . GLN A 1 93 ? -21.498 7.967 -10.551 1.00 97.62 93 GLN A C 1
ATOM 746 O O . GLN A 1 93 ? -22.380 8.382 -9.797 1.00 97.62 93 GLN A O 1
ATOM 751 N N . ARG A 1 94 ? -20.592 7.073 -10.134 1.00 97.50 94 ARG 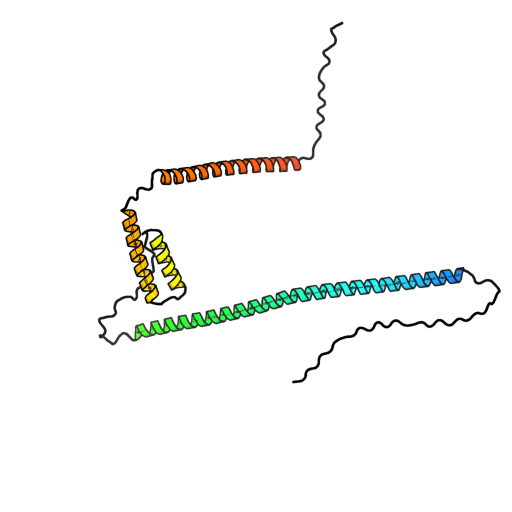A N 1
ATOM 752 C CA . ARG A 1 94 ? -20.623 6.514 -8.769 1.00 97.50 94 ARG A CA 1
ATOM 753 C C . ARG A 1 94 ? -20.491 7.598 -7.698 1.00 97.50 94 ARG A C 1
ATOM 755 O O . ARG A 1 94 ? -21.109 7.499 -6.642 1.00 97.50 94 ARG A O 1
ATOM 762 N N . ASN A 1 95 ? -19.687 8.631 -7.956 1.00 97.62 95 ASN A N 1
ATOM 763 C CA . ASN A 1 95 ? -19.547 9.759 -7.039 1.00 97.62 95 ASN A CA 1
ATOM 764 C C . ASN A 1 95 ? -20.850 10.568 -6.958 1.00 97.62 95 ASN A C 1
ATOM 766 O O . ASN A 1 95 ? -21.291 10.895 -5.861 1.00 97.62 95 ASN A O 1
ATOM 770 N N . THR A 1 96 ? -21.515 10.824 -8.090 1.00 97.38 96 THR A N 1
ATOM 771 C CA . THR A 1 96 ? -22.825 11.493 -8.085 1.00 97.38 96 THR A CA 1
ATOM 772 C C . THR A 1 96 ? -23.888 10.698 -7.327 1.00 97.38 96 THR A C 1
ATOM 774 O O . THR A 1 96 ? -24.581 11.284 -6.502 1.00 97.38 96 THR A O 1
ATOM 777 N N . GLU A 1 97 ? -23.955 9.375 -7.507 1.00 97.00 97 GLU A N 1
ATOM 778 C CA . GLU A 1 97 ? -24.895 8.498 -6.788 1.00 97.00 97 GLU A CA 1
ATOM 779 C C . GLU A 1 97 ? -24.614 8.470 -5.274 1.00 97.00 97 GLU A C 1
ATOM 781 O O . GLU A 1 97 ? -25.531 8.509 -4.449 1.00 97.00 97 GLU A O 1
ATOM 786 N N . LEU A 1 98 ? -23.335 8.448 -4.883 1.00 97.50 98 LEU A N 1
ATOM 787 C CA . LEU A 1 98 ? -22.938 8.530 -3.478 1.00 97.50 98 LEU A CA 1
ATOM 788 C C . LEU A 1 98 ? -23.330 9.880 -2.866 1.00 97.50 98 LEU A C 1
ATOM 790 O O . LEU A 1 98 ? -23.855 9.920 -1.754 1.00 97.50 98 LEU A O 1
ATOM 794 N N . LEU A 1 99 ? -23.078 10.981 -3.576 1.00 97.50 99 LEU A N 1
ATOM 795 C CA . LEU A 1 99 ? -23.451 12.319 -3.125 1.00 97.50 99 LEU A CA 1
ATOM 796 C C . LEU A 1 99 ? -24.971 12.473 -3.003 1.00 97.50 99 LEU A C 1
ATOM 798 O O . LEU A 1 99 ? -25.428 13.052 -2.019 1.00 97.50 99 LEU A O 1
ATOM 802 N N . GLU A 1 100 ? -25.743 11.923 -3.941 1.00 96.88 100 GLU A N 1
ATOM 803 C CA . GLU A 1 100 ? -27.209 11.873 -3.875 1.00 96.88 100 GLU A CA 1
ATOM 804 C C . GLU A 1 100 ? -27.673 11.091 -2.642 1.00 96.88 100 GLU A C 1
ATOM 806 O O . GLU A 1 100 ? -28.410 11.622 -1.817 1.00 96.88 100 GLU A O 1
ATOM 811 N N . THR A 1 101 ? -27.121 9.898 -2.417 1.00 95.81 101 THR A N 1
ATOM 812 C CA . THR A 1 101 ? -27.431 9.085 -1.230 1.00 95.81 101 THR A CA 1
ATOM 813 C C . THR A 1 101 ? -27.108 9.828 0.071 1.00 95.81 101 THR A C 1
ATOM 815 O O . THR A 1 101 ? -27.864 9.776 1.042 1.00 95.81 101 THR A O 1
ATOM 818 N N . LEU A 1 102 ? -25.971 10.526 0.138 1.00 95.75 102 LEU A N 1
ATOM 819 C CA . LEU A 1 102 ? -25.603 11.324 1.311 1.00 95.75 102 LEU A CA 1
ATOM 820 C C . LEU A 1 102 ? -26.554 12.508 1.511 1.00 95.75 102 LEU A C 1
ATOM 822 O O . LEU A 1 102 ? -26.925 12.805 2.648 1.00 95.75 102 LEU A O 1
ATOM 826 N N . MET A 1 103 ? -26.962 13.165 0.427 1.00 94.31 103 MET A N 1
ATOM 827 C CA . MET A 1 103 ? -27.945 14.241 0.463 1.00 94.31 103 MET A CA 1
ATOM 828 C C . MET A 1 103 ? -29.299 13.733 0.971 1.00 94.31 103 MET A C 1
ATOM 830 O O . MET A 1 103 ? -29.862 14.357 1.871 1.00 94.31 103 MET A O 1
ATOM 834 N N . ASP A 1 104 ? -29.771 12.584 0.490 1.00 93.31 104 ASP A N 1
ATOM 835 C CA . ASP A 1 104 ? -31.016 11.953 0.937 1.00 93.31 104 ASP A CA 1
ATOM 836 C C . ASP A 1 104 ? -30.966 11.603 2.426 1.00 93.31 104 ASP A C 1
ATOM 838 O O . ASP A 1 104 ? -31.885 11.922 3.180 1.00 93.31 104 ASP A O 1
ATOM 842 N N . ASN A 1 105 ? -29.852 11.030 2.894 1.00 90.69 105 ASN A N 1
ATOM 843 C CA . ASN A 1 105 ? -29.654 10.738 4.315 1.00 90.69 105 ASN A CA 1
ATOM 844 C C . ASN A 1 105 ? -29.681 12.010 5.176 1.00 90.69 105 ASN A C 1
ATOM 846 O O . ASN A 1 105 ? -30.237 12.009 6.275 1.00 90.69 105 ASN A O 1
ATOM 850 N N . LEU A 1 106 ? -29.087 13.108 4.702 1.00 89.81 106 LEU A N 1
ATOM 851 C CA . LEU A 1 106 ? -29.122 14.390 5.407 1.00 89.81 106 LEU A CA 1
ATOM 852 C C . LEU A 1 106 ? -30.523 15.012 5.401 1.00 89.81 106 LEU A C 1
ATOM 854 O O . LEU A 1 106 ? -30.938 15.569 6.418 1.00 89.81 106 LEU A O 1
ATOM 858 N N . GLN A 1 107 ? -31.267 14.895 4.301 1.00 88.31 107 GLN A N 1
ATOM 859 C CA . GLN A 1 107 ? -32.653 15.354 4.222 1.00 88.31 107 GLN A CA 1
ATOM 860 C C . GLN A 1 107 ? -33.572 14.542 5.139 1.00 88.31 107 GLN A C 1
ATOM 862 O O . GLN A 1 107 ? -34.364 15.140 5.869 1.00 88.31 107 GLN A O 1
ATOM 867 N N . GLN A 1 108 ? -33.433 13.214 5.163 1.00 79.25 108 GLN A N 1
ATOM 868 C CA . GLN A 1 108 ? -34.189 12.327 6.047 1.00 79.25 108 GLN A CA 1
ATOM 869 C C . GLN A 1 108 ? -33.889 12.631 7.521 1.00 79.25 108 GLN A C 1
ATOM 871 O O . GLN A 1 108 ? -34.806 12.897 8.296 1.00 79.25 108 GLN A O 1
ATOM 876 N N . ASN A 1 109 ? -32.606 12.733 7.886 1.00 71.62 109 ASN A N 1
ATOM 877 C CA . ASN A 1 109 ? -32.193 13.118 9.238 1.00 71.62 109 ASN A CA 1
ATOM 878 C C . ASN A 1 109 ? -32.675 14.531 9.623 1.00 71.62 109 ASN A C 1
ATOM 880 O O . ASN A 1 109 ? -32.954 14.788 10.792 1.00 71.62 109 ASN A O 1
ATOM 884 N N . GLY A 1 110 ? -32.791 15.454 8.661 1.00 66.69 110 GLY A N 1
ATOM 885 C CA . GLY A 1 110 ? -33.367 16.784 8.876 1.00 66.69 110 GLY A CA 1
ATOM 886 C C . GLY A 1 110 ? -34.885 16.768 9.102 1.00 66.69 110 GLY A C 1
ATOM 887 O O . GLY A 1 110 ? -35.390 17.551 9.907 1.00 66.69 110 GLY A O 1
ATOM 888 N N . HIS A 1 111 ? -35.617 15.859 8.449 1.00 59.19 111 HIS A N 1
ATOM 889 C CA . HIS A 1 111 ? -37.062 15.676 8.648 1.00 59.19 111 HIS A CA 1
ATOM 890 C C . HIS A 1 111 ? -37.385 14.986 9.980 1.00 59.19 111 HIS A C 1
ATOM 892 O O . HIS A 1 111 ? -38.373 15.348 10.627 1.00 59.19 111 HIS A O 1
ATOM 898 N N . ASP A 1 112 ? -36.533 14.063 10.431 1.00 54.69 112 ASP A N 1
ATOM 899 C CA . ASP A 1 112 ? -36.686 13.374 11.718 1.00 54.69 112 ASP A CA 1
ATOM 900 C C . ASP A 1 112 ? -36.518 14.328 12.920 1.00 54.69 112 ASP A C 1
ATOM 902 O O . ASP A 1 112 ? -37.114 14.110 13.974 1.00 54.69 112 ASP A O 1
ATOM 906 N N . ILE A 1 113 ? -35.779 15.436 12.758 1.00 56.50 113 ILE A N 1
ATOM 907 C CA . ILE A 1 113 ? -35.629 16.485 13.787 1.00 56.50 113 ILE A CA 1
ATOM 908 C C . ILE A 1 113 ? -36.889 17.368 13.896 1.00 56.50 113 ILE A C 1
ATOM 910 O O . ILE A 1 113 ? -37.166 17.919 14.962 1.00 56.50 113 ILE A O 1
ATOM 914 N N . HIS A 1 114 ? -37.686 17.499 12.829 1.00 51.59 114 HIS A N 1
ATOM 915 C CA . HIS A 1 114 ? -38.896 18.331 12.836 1.00 51.59 114 HIS A CA 1
ATOM 916 C C . HIS A 1 114 ? -40.186 17.579 13.202 1.00 51.59 114 HIS A C 1
ATOM 918 O O . HIS A 1 114 ? -41.156 18.225 13.599 1.00 51.59 114 HIS A O 1
ATOM 924 N N . GLN A 1 115 ? -40.206 16.243 13.134 1.00 49.22 115 GLN A N 1
ATOM 925 C CA . GLN A 1 115 ? -41.375 15.428 13.506 1.00 49.22 115 GLN A CA 1
ATOM 926 C C . GLN A 1 115 ? -41.361 14.929 14.964 1.00 49.22 115 GLN A C 1
ATOM 928 O O . GLN A 1 115 ? -42.385 14.464 15.455 1.00 49.22 115 GLN A O 1
ATOM 933 N N . SER A 1 116 ? -40.258 15.072 15.708 1.00 47.53 116 SER A N 1
ATOM 934 C CA . SER A 1 116 ? -40.132 14.537 17.076 1.00 47.53 116 SER A CA 1
ATOM 935 C C . SER A 1 116 ? -40.714 15.423 18.193 1.00 47.53 116 SER A C 1
ATOM 937 O O . SER A 1 116 ? -40.330 15.265 19.351 1.00 47.53 116 SER A O 1
ATOM 939 N N . ASN A 1 117 ? -41.608 16.369 17.883 1.00 46.31 117 ASN A N 1
ATOM 940 C CA . ASN A 1 117 ? -42.232 17.235 18.896 1.00 46.31 117 ASN A CA 1
ATOM 941 C C . ASN A 1 117 ? -43.529 16.670 19.498 1.00 46.31 117 ASN A C 1
ATOM 943 O O . ASN A 1 117 ? -44.123 17.332 20.346 1.00 46.31 117 ASN A O 1
ATOM 947 N N . ASP A 1 118 ? -43.959 15.464 19.120 1.00 48.19 118 ASP A N 1
ATOM 948 C CA . ASP A 1 118 ? -45.157 14.857 19.705 1.00 48.19 118 ASP A CA 1
ATOM 949 C C . ASP A 1 118 ? -44.993 13.346 19.910 1.00 48.19 118 ASP A C 1
ATOM 951 O O . ASP A 1 118 ? -45.340 12.543 19.052 1.00 48.19 118 ASP A O 1
ATOM 955 N N . ALA A 1 119 ? -44.381 12.965 21.034 1.00 41.28 119 ALA A N 1
ATOM 956 C CA . ALA A 1 119 ? -44.691 11.739 21.777 1.00 41.28 119 ALA A CA 1
ATOM 957 C C . ALA A 1 119 ? -43.761 11.619 22.993 1.00 41.28 119 ALA A C 1
ATOM 959 O O . ALA A 1 119 ? -42.682 11.025 22.946 1.00 41.28 119 ALA A O 1
ATOM 960 N N . ASN A 1 120 ? -44.231 12.124 24.132 1.00 46.62 120 ASN A N 1
ATOM 961 C CA . ASN A 1 120 ? -43.784 11.682 25.451 1.00 46.62 120 ASN A CA 1
ATOM 962 C C . ASN A 1 120 ? -44.154 10.199 25.655 1.00 46.62 120 ASN A C 1
ATOM 964 O O . ASN A 1 120 ? -45.088 9.908 26.396 1.00 46.62 120 ASN A O 1
ATOM 968 N N . GLN A 1 121 ? -43.466 9.252 25.003 1.00 43.97 121 GLN A N 1
ATOM 969 C CA . GLN A 1 121 ? -43.582 7.829 25.348 1.00 43.97 121 GLN A CA 1
ATOM 970 C C . GLN A 1 121 ? -42.476 6.928 24.767 1.00 43.97 121 GLN A C 1
ATOM 972 O O . GLN A 1 121 ? -42.767 5.979 24.052 1.00 43.97 121 GLN A O 1
ATOM 977 N N . HIS A 1 122 ? -41.203 7.147 25.117 1.00 36.09 122 HIS A N 1
ATOM 978 C CA . HIS A 1 122 ? -40.262 6.017 25.230 1.00 36.09 122 HIS A CA 1
ATOM 979 C C . HIS A 1 122 ? -39.053 6.348 26.116 1.00 36.09 122 HIS A C 1
ATOM 981 O O . HIS A 1 122 ? -37.933 6.586 25.665 1.00 36.09 122 HIS A O 1
ATOM 987 N N . VAL A 1 123 ? -39.281 6.336 27.428 1.00 43.19 123 VAL A N 1
ATOM 988 C CA . VAL A 1 123 ? -38.227 6.302 28.448 1.00 43.19 123 VAL A CA 1
ATOM 989 C C . VAL A 1 123 ? -37.568 4.913 28.405 1.00 43.19 123 VAL A C 1
ATOM 991 O O . VAL A 1 123 ? -37.919 4.068 29.215 1.00 43.19 123 VAL A O 1
ATOM 994 N N . ALA A 1 124 ? -36.703 4.635 27.414 1.00 40.44 124 ALA A N 1
ATOM 995 C CA . ALA A 1 124 ? -35.805 3.458 27.406 1.00 40.44 124 ALA A CA 1
ATOM 996 C C . ALA A 1 124 ? -34.723 3.424 26.295 1.00 40.44 124 ALA A C 1
ATOM 998 O O . ALA A 1 124 ? -34.145 2.365 26.085 1.00 40.44 124 ALA A O 1
ATOM 999 N N . ASN A 1 125 ? -34.446 4.495 25.536 1.00 36.94 125 ASN A N 1
ATOM 1000 C CA . ASN A 1 125 ? -33.493 4.390 24.409 1.00 36.94 125 ASN A CA 1
ATOM 1001 C C . ASN A 1 125 ? -32.571 5.614 24.265 1.00 36.94 125 ASN A C 1
ATOM 1003 O O . ASN A 1 125 ? -32.395 6.175 23.188 1.00 36.94 125 ASN A O 1
ATOM 1007 N N . ILE A 1 126 ? -32.033 6.067 25.400 1.00 46.91 126 ILE A N 1
ATOM 1008 C CA . ILE A 1 126 ? -31.086 7.193 25.495 1.00 46.91 126 ILE A CA 1
ATOM 1009 C C . ILE A 1 126 ? -29.628 6.732 25.301 1.00 46.91 126 ILE A C 1
ATOM 1011 O O . ILE A 1 126 ? -28.724 7.558 25.214 1.00 46.91 126 ILE A O 1
ATOM 1015 N N . GLU A 1 127 ? -29.363 5.436 25.158 1.00 44.12 127 GLU A N 1
ATOM 1016 C CA . GLU A 1 127 ? -27.993 4.952 25.026 1.00 44.12 127 GLU A CA 1
ATOM 1017 C C . GLU A 1 127 ? -27.591 4.816 23.552 1.00 44.12 127 GLU A C 1
ATOM 1019 O O . GLU A 1 127 ? -28.064 3.959 22.815 1.00 44.12 127 GLU A O 1
ATOM 1024 N N . GLU A 1 128 ? -26.655 5.688 23.171 1.00 43.62 128 GLU A N 1
ATOM 1025 C CA . GLU A 1 128 ? -25.625 5.420 22.165 1.00 43.62 128 GLU A CA 1
ATOM 1026 C C . GLU A 1 128 ? -25.846 5.941 20.734 1.00 43.62 128 GLU A C 1
ATOM 1028 O O . GLU A 1 128 ? -25.384 5.374 19.748 1.00 43.62 128 GLU A O 1
ATOM 1033 N N . ARG A 1 129 ? -26.349 7.178 20.617 1.00 42.12 129 ARG A N 1
ATOM 1034 C CA . ARG A 1 129 ? -25.870 8.116 19.573 1.00 42.12 129 ARG A CA 1
ATOM 1035 C C . ARG A 1 129 ? -24.448 8.620 19.889 1.00 42.12 129 ARG A C 1
ATOM 1037 O O . ARG A 1 129 ? -24.191 9.820 19.883 1.00 42.12 129 ARG A O 1
ATOM 1044 N N . VAL A 1 130 ? -23.526 7.702 20.175 1.00 46.97 130 VAL A N 1
ATOM 1045 C CA . VAL A 1 130 ? -22.114 7.980 20.475 1.00 46.97 130 VAL A CA 1
ATOM 1046 C C . VAL A 1 130 ? -21.257 7.215 19.469 1.00 46.97 130 VAL A C 1
ATOM 1048 O O . VAL A 1 130 ?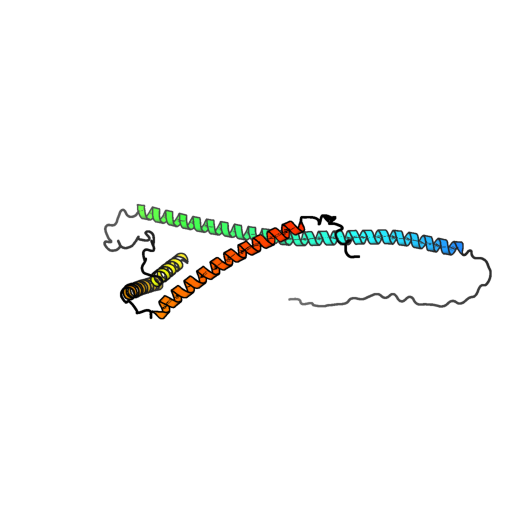 -20.534 6.284 19.791 1.00 46.97 130 VAL A O 1
ATOM 1051 N N . ILE A 1 131 ? -21.303 7.654 18.213 1.00 48.09 131 ILE A N 1
ATOM 1052 C CA . ILE A 1 131 ? -20.101 7.607 17.369 1.00 48.09 131 ILE A CA 1
ATOM 1053 C C . ILE A 1 131 ? -19.434 8.986 17.493 1.00 48.09 131 ILE A C 1
ATOM 1055 O O . ILE A 1 131 ? -19.056 9.635 16.521 1.00 48.09 131 ILE A O 1
ATOM 1059 N N . GLU A 1 132 ? -19.335 9.491 18.728 1.00 44.81 132 GLU A N 1
ATOM 1060 C CA . GLU A 1 132 ? -18.343 10.503 19.045 1.00 44.81 132 GLU A CA 1
ATOM 1061 C C . GLU A 1 132 ? -16.989 9.835 18.857 1.00 44.81 132 GLU A C 1
ATOM 1063 O O . GLU A 1 132 ? -16.695 8.838 19.511 1.00 44.81 132 GLU A O 1
ATOM 1068 N N . LYS A 1 133 ? -16.215 10.368 17.905 1.00 48.41 133 LYS A N 1
ATOM 1069 C CA . LYS A 1 133 ? -14.756 10.266 17.799 1.00 48.41 133 LYS A CA 1
ATOM 1070 C C . LYS A 1 133 ? -14.192 9.054 18.530 1.00 48.41 133 LYS A C 1
ATOM 1072 O O . LYS A 1 133 ? -13.865 9.136 19.710 1.00 48.41 133 LYS A O 1
ATOM 1077 N N . TYR A 1 134 ? -14.010 7.965 17.791 1.00 54.28 134 TYR A N 1
ATOM 1078 C CA . TYR A 1 134 ? -13.219 6.829 18.240 1.00 54.28 134 TYR A CA 1
ATOM 1079 C C . TYR A 1 134 ? -11.766 7.289 18.446 1.00 54.28 134 TYR A C 1
ATOM 1081 O O . TYR A 1 134 ? -10.906 7.138 17.584 1.00 54.28 134 TYR A O 1
ATOM 1089 N N . THR A 1 135 ? -11.494 7.955 19.565 1.00 47.50 135 THR A N 1
ATOM 1090 C CA . THR A 1 135 ? -10.147 8.223 20.043 1.00 47.50 135 THR A CA 1
ATOM 1091 C C . THR A 1 135 ? -9.588 6.885 20.502 1.00 47.50 135 THR A C 1
ATOM 1093 O O . THR A 1 135 ? -10.124 6.317 21.457 1.00 47.50 135 THR A O 1
ATOM 1096 N N . PRO A 1 136 ? -8.526 6.360 19.868 1.00 51.53 136 PRO A N 1
ATOM 1097 C CA . PRO A 1 136 ? -7.870 5.158 20.340 1.00 51.53 136 PRO A CA 1
ATOM 1098 C C . PRO A 1 136 ? -7.068 5.541 21.585 1.00 51.53 136 PRO A C 1
ATOM 1100 O O . PRO A 1 136 ? -5.865 5.772 21.532 1.00 51.53 136 PRO A O 1
ATOM 1103 N N . VAL A 1 137 ? -7.741 5.661 22.728 1.00 52.97 137 VAL A N 1
ATOM 1104 C CA . VAL A 1 137 ? -7.065 5.716 24.023 1.00 52.97 137 VAL A CA 1
ATOM 1105 C C . VAL A 1 137 ? -7.068 4.308 24.580 1.00 52.97 137 VAL A C 1
ATOM 1107 O O . VAL A 1 137 ? -7.805 3.964 25.496 1.00 52.97 137 VAL A O 1
ATOM 1110 N N . CYS A 1 138 ? -6.205 3.476 24.014 1.00 53.41 138 CYS A N 1
ATOM 1111 C CA . CYS A 1 138 ? -5.682 2.354 24.764 1.00 53.41 138 CYS A CA 1
ATOM 1112 C C . CYS A 1 138 ? -4.165 2.353 24.608 1.00 53.41 138 CYS A C 1
ATOM 1114 O O . CYS A 1 138 ? -3.601 1.682 23.757 1.00 53.41 138 CYS A O 1
ATOM 1116 N N . SER A 1 139 ? -3.482 3.126 25.453 1.00 56.91 139 SER A N 1
ATOM 1117 C CA . SER A 1 139 ? -2.022 3.087 25.621 1.00 56.91 139 SER A CA 1
ATOM 1118 C C . SER A 1 139 ? -1.549 1.807 26.332 1.00 56.91 139 SER A C 1
ATOM 1120 O O . SER A 1 139 ? -0.488 1.782 26.956 1.00 56.91 139 SER A O 1
ATOM 1122 N N . CYS A 1 140 ? -2.347 0.739 26.285 1.00 63.00 140 CYS A N 1
ATOM 1123 C CA . CYS A 1 140 ? -2.225 -0.413 27.161 1.00 63.00 140 CYS A CA 1
ATOM 1124 C C . CYS A 1 140 ? -1.506 -1.585 26.491 1.00 63.00 140 CYS A C 1
ATOM 1126 O O . CYS A 1 140 ? -1.889 -2.717 26.703 1.00 63.00 140 CYS A O 1
ATOM 1128 N N . GLY A 1 141 ? -0.440 -1.334 25.729 1.00 74.81 141 GLY A N 1
ATOM 1129 C CA . GLY A 1 141 ? 0.401 -2.383 25.141 1.00 74.81 141 GLY A CA 1
ATOM 1130 C C . GLY A 1 141 ? 0.138 -2.666 23.657 1.00 74.81 141 GLY A C 1
ATOM 1131 O O . GLY A 1 141 ? -0.698 -2.039 23.009 1.00 74.81 141 GLY A O 1
ATOM 1132 N N . VAL A 1 142 ? 0.962 -3.545 23.082 1.00 88.44 142 VAL A N 1
ATOM 1133 C CA . VAL A 1 142 ? 1.000 -3.815 21.635 1.00 88.44 142 VAL A CA 1
ATOM 1134 C C . VAL A 1 142 ? -0.245 -4.582 21.187 1.00 88.44 142 VAL A C 1
ATOM 1136 O O . VAL A 1 142 ? -0.802 -4.265 20.140 1.00 88.44 142 VAL A O 1
ATOM 1139 N N . LEU A 1 143 ? -0.709 -5.545 21.987 1.00 91.62 143 LEU A N 1
ATOM 1140 C CA . LEU A 1 143 ? -1.815 -6.431 21.628 1.00 91.62 143 LEU A CA 1
ATOM 1141 C C . LEU A 1 143 ? -3.150 -5.677 21.621 1.00 91.62 143 LEU A C 1
ATOM 1143 O O . LEU A 1 143 ? -3.904 -5.767 20.656 1.00 91.62 143 LEU A O 1
ATOM 1147 N N . SER A 1 144 ? -3.431 -4.882 22.655 1.00 92.06 144 SER A N 1
ATOM 1148 C CA . SER A 1 144 ? -4.623 -4.022 22.697 1.00 92.06 144 SER A CA 1
ATOM 1149 C C . SER A 1 144 ? -4.638 -2.980 21.569 1.00 92.06 144 SER A C 1
ATOM 1151 O O . SER A 1 144 ? -5.690 -2.711 20.979 1.00 92.06 144 SER A O 1
ATOM 1153 N N . THR A 1 145 ? -3.472 -2.441 21.198 1.00 91.06 145 THR A N 1
ATOM 1154 C CA . THR A 1 145 ? -3.341 -1.531 20.047 1.00 91.06 145 THR A CA 1
ATOM 1155 C C . THR A 1 145 ? -3.643 -2.246 18.725 1.00 91.06 145 THR A C 1
ATOM 1157 O O . THR A 1 145 ? -4.365 -1.717 17.882 1.00 91.06 145 THR A O 1
ATOM 1160 N N . GLU A 1 146 ? -3.148 -3.468 18.540 1.00 93.25 146 GLU A N 1
ATOM 1161 C CA . GLU A 1 146 ? -3.406 -4.258 17.333 1.00 93.25 146 GLU A CA 1
ATOM 1162 C C . GLU A 1 146 ? -4.893 -4.623 17.198 1.00 93.25 146 GLU A C 1
ATOM 1164 O O . GLU A 1 146 ? -5.481 -4.428 16.136 1.00 93.25 146 GLU A O 1
ATOM 1169 N N . ILE A 1 147 ? -5.542 -5.052 18.285 1.00 94.62 147 ILE A N 1
ATOM 1170 C CA . ILE A 1 147 ? -6.970 -5.416 18.279 1.00 94.62 147 ILE A CA 1
ATOM 1171 C C . ILE A 1 147 ? -7.860 -4.192 18.034 1.00 94.62 147 ILE A C 1
ATOM 1173 O O . ILE A 1 147 ? -8.837 -4.273 17.287 1.00 94.62 147 ILE A O 1
ATOM 1177 N N . SER A 1 148 ? -7.529 -3.041 18.627 1.00 92.62 148 SER A N 1
ATOM 1178 C CA . SER A 1 148 ? -8.263 -1.795 18.361 1.00 92.62 148 SER A CA 1
ATOM 1179 C C . SER A 1 148 ? -8.081 -1.324 16.916 1.00 92.62 148 SER A C 1
ATOM 1181 O O . SER A 1 148 ? -9.050 -0.886 16.296 1.00 92.62 148 SER A O 1
ATOM 1183 N N . THR A 1 149 ? -6.884 -1.499 16.348 1.00 94.44 149 THR A N 1
ATOM 1184 C CA . THR A 1 149 ? -6.621 -1.240 14.925 1.00 94.44 149 THR A CA 1
ATOM 1185 C C . THR A 1 149 ? -7.438 -2.180 14.040 1.00 94.44 149 THR A C 1
ATOM 1187 O O . THR A 1 149 ? -8.098 -1.715 13.116 1.00 94.44 149 THR A O 1
ATOM 1190 N N . LEU A 1 150 ? -7.483 -3.476 14.361 1.00 95.06 150 LEU A N 1
ATOM 1191 C CA . LEU A 1 150 ? -8.290 -4.464 13.642 1.00 95.06 150 LEU A CA 1
ATOM 1192 C C . LEU A 1 150 ? -9.781 -4.100 13.658 1.00 95.06 150 LEU A C 1
ATOM 1194 O O . LEU A 1 150 ? -10.437 -4.140 12.617 1.00 95.06 150 LEU A O 1
ATOM 1198 N N . ARG A 1 151 ? -10.315 -3.693 14.817 1.00 94.44 151 ARG A N 1
ATOM 1199 C CA . ARG A 1 151 ? -11.698 -3.207 14.928 1.00 94.44 151 ARG A CA 1
ATOM 1200 C C . ARG A 1 151 ? -11.939 -1.968 14.072 1.00 94.44 151 ARG A C 1
ATOM 1202 O O . ARG A 1 151 ? -12.973 -1.888 13.413 1.00 94.44 151 ARG A O 1
ATOM 1209 N N . LEU A 1 152 ? -11.000 -1.023 14.061 1.00 94.31 152 LEU A N 1
ATOM 1210 C CA . LEU A 1 152 ? -11.105 0.177 13.237 1.00 94.31 152 LEU A CA 1
ATOM 1211 C C . LEU A 1 152 ? -11.090 -0.167 11.742 1.00 94.31 152 LEU A C 1
ATOM 1213 O O . LEU A 1 152 ? -11.943 0.322 11.009 1.00 94.31 152 LEU A O 1
ATOM 1217 N N . SER A 1 153 ? -10.186 -1.042 11.298 1.00 95.06 153 SER A N 1
ATOM 1218 C CA . SER A 1 153 ? -10.134 -1.507 9.908 1.00 95.06 153 SER A CA 1
ATOM 1219 C C . SER A 1 153 ? -11.414 -2.235 9.497 1.00 95.06 153 SER A C 1
ATOM 1221 O O . SER A 1 153 ? -11.909 -2.013 8.395 1.00 95.06 153 SER A O 1
ATOM 1223 N N . TYR A 1 154 ? -11.993 -3.047 10.388 1.00 96.25 154 TYR A N 1
ATOM 1224 C CA . TYR A 1 154 ? -13.271 -3.713 10.141 1.00 96.25 154 TYR A CA 1
ATOM 1225 C C . TYR A 1 154 ? -14.404 -2.700 9.917 1.00 96.25 154 TYR A C 1
ATOM 1227 O O . TYR A 1 154 ? -15.093 -2.764 8.900 1.00 96.25 154 TYR A O 1
ATOM 1235 N N . LEU A 1 155 ? -14.529 -1.701 10.794 1.00 94.50 155 LEU A N 1
ATOM 1236 C CA . LEU A 1 155 ? -15.518 -0.627 10.644 1.00 94.50 155 LEU A CA 1
ATOM 1237 C C . LEU A 1 155 ? -15.285 0.201 9.368 1.00 94.50 155 LEU A C 1
ATOM 1239 O O . LEU A 1 155 ? -16.232 0.502 8.646 1.00 94.50 155 LEU A O 1
ATOM 1243 N N . GLN A 1 156 ? -14.028 0.525 9.050 1.00 94.19 156 GLN A N 1
ATOM 1244 C CA . GLN A 1 156 ? -13.657 1.255 7.830 1.00 94.19 156 GLN A CA 1
ATOM 1245 C C . GLN A 1 156 ? -13.959 0.467 6.552 1.00 94.19 156 GLN A C 1
ATOM 1247 O O . GLN A 1 156 ? -14.266 1.065 5.526 1.00 94.19 156 GLN A O 1
ATOM 1252 N N . SER A 1 157 ? -13.913 -0.865 6.611 1.00 94.94 157 SER A N 1
ATOM 1253 C CA . SER A 1 157 ? -14.314 -1.735 5.501 1.00 94.94 157 SER A CA 1
ATOM 1254 C C . SER A 1 157 ? -15.838 -1.879 5.343 1.00 94.94 157 SER A C 1
ATOM 1256 O O . SER A 1 157 ? -16.285 -2.631 4.482 1.00 94.94 157 SER A O 1
ATOM 1258 N N . GLY A 1 158 ? -16.642 -1.173 6.153 1.00 91.38 158 GLY A N 1
ATOM 1259 C CA . GLY A 1 158 ? -18.106 -1.276 6.163 1.00 91.38 158 GLY A CA 1
ATOM 1260 C C . GLY A 1 158 ? -18.639 -2.450 6.991 1.00 91.38 158 GLY A C 1
ATOM 1261 O O . GLY A 1 158 ? -19.821 -2.782 6.915 1.00 91.38 158 GLY A O 1
ATOM 1262 N N . GLY A 1 159 ? -17.778 -3.092 7.783 1.00 94.50 159 GLY A N 1
ATOM 1263 C CA . GLY A 1 159 ? -18.149 -4.191 8.661 1.00 94.50 159 GLY A CA 1
ATOM 1264 C C . GLY A 1 159 ? -19.002 -3.712 9.833 1.00 94.50 159 GLY A C 1
ATOM 1265 O O . GLY A 1 159 ? -18.547 -2.914 10.647 1.00 94.50 159 GLY A O 1
ATOM 1266 N N . ASN A 1 160 ? -20.228 -4.227 9.942 1.00 94.25 160 ASN A N 1
ATOM 1267 C CA . ASN A 1 160 ? -21.173 -3.876 11.010 1.00 94.25 160 ASN A CA 1
ATOM 1268 C C . ASN A 1 160 ? -21.832 -5.105 11.668 1.00 94.25 160 ASN A C 1
ATOM 1270 O O . ASN A 1 160 ? -22.862 -4.987 12.324 1.00 94.25 160 ASN A O 1
ATOM 1274 N N . ASP A 1 161 ? -21.271 -6.305 11.481 1.00 97.38 161 ASP A N 1
ATOM 1275 C CA . ASP A 1 161 ? -21.740 -7.494 12.207 1.00 97.38 161 ASP A CA 1
ATOM 1276 C C . ASP A 1 161 ? -21.528 -7.314 13.729 1.00 97.38 161 ASP A C 1
ATOM 1278 O O . ASP A 1 161 ? -20.373 -7.237 14.179 1.00 97.38 161 ASP A O 1
ATOM 1282 N N . PRO A 1 162 ? -22.605 -7.272 14.538 1.00 93.00 162 PRO A N 1
ATOM 1283 C CA . PRO A 1 162 ? -22.504 -7.084 15.980 1.00 93.00 162 PRO A CA 1
ATOM 1284 C C . PRO A 1 162 ? -21.791 -8.244 16.682 1.00 93.00 162 PRO A C 1
ATOM 1286 O O . PRO A 1 162 ? -21.163 -8.020 17.717 1.00 93.00 162 PRO A O 1
ATOM 1289 N N . GLN A 1 163 ? -21.828 -9.467 16.137 1.00 95.94 163 GLN A N 1
ATOM 1290 C CA . GLN A 1 163 ? -21.125 -10.608 16.732 1.00 95.94 163 GLN A CA 1
ATOM 1291 C C . GLN A 1 163 ? -19.609 -10.422 16.651 1.00 95.94 163 GLN A C 1
ATOM 1293 O O . GLN A 1 163 ? -18.897 -10.665 17.628 1.00 95.94 163 GLN A O 1
ATOM 1298 N N . ILE A 1 164 ? -19.120 -9.928 15.511 1.00 95.81 164 ILE A N 1
ATOM 1299 C CA . ILE A 1 164 ? -17.699 -9.631 15.299 1.00 95.81 164 ILE A CA 1
ATOM 1300 C C . ILE A 1 164 ? -17.260 -8.474 16.198 1.00 95.81 164 ILE A C 1
ATOM 1302 O O . ILE A 1 164 ? -16.224 -8.565 16.856 1.00 95.81 164 ILE A O 1
ATOM 1306 N N . LEU A 1 165 ? -18.058 -7.408 16.284 1.00 95.50 165 LEU A N 1
ATOM 1307 C CA . LEU A 1 165 ? -17.743 -6.259 17.137 1.00 95.50 165 LEU A CA 1
ATOM 1308 C C . LEU A 1 165 ? -17.715 -6.632 18.624 1.00 95.50 165 LEU A C 1
ATOM 1310 O O . LEU A 1 165 ? -16.786 -6.233 19.331 1.00 95.50 165 LEU A O 1
ATOM 1314 N N . ALA A 1 166 ? -18.671 -7.442 19.084 1.00 95.75 166 ALA A N 1
ATOM 1315 C CA . ALA A 1 166 ? -18.668 -7.980 20.439 1.00 95.75 166 ALA A CA 1
ATOM 1316 C C . ALA A 1 166 ? -17.427 -8.849 20.682 1.00 95.75 166 ALA A C 1
ATOM 1318 O O . ALA A 1 166 ? -16.737 -8.677 21.685 1.00 95.75 166 ALA A O 1
ATOM 1319 N N . HIS A 1 167 ? -17.074 -9.730 19.743 1.00 96.94 167 HIS A N 1
ATOM 1320 C CA . HIS A 1 167 ? -15.880 -10.563 19.869 1.00 96.94 167 HIS A CA 1
ATOM 1321 C C . HIS A 1 167 ? -14.591 -9.731 19.965 1.00 96.94 167 HIS A C 1
ATOM 1323 O O . HIS A 1 167 ? -13.766 -9.972 20.847 1.00 96.94 167 HIS A O 1
ATOM 1329 N N . LEU A 1 168 ? -14.438 -8.717 19.109 1.00 95.56 168 LEU A N 1
ATOM 1330 C CA . LEU A 1 168 ? -13.289 -7.810 19.128 1.00 95.56 168 LEU A CA 1
ATOM 1331 C C . LEU A 1 168 ? -13.218 -7.002 20.428 1.00 95.56 168 LEU A C 1
ATOM 1333 O O . LEU A 1 168 ? -12.124 -6.796 20.951 1.00 95.56 168 LEU A O 1
ATOM 1337 N N . GLN A 1 169 ? -14.361 -6.597 20.989 1.00 94.38 169 GLN A N 1
ATOM 1338 C CA . GLN A 1 169 ? -14.412 -5.946 22.299 1.00 94.38 169 GLN A CA 1
ATOM 1339 C C . GLN A 1 169 ? -13.977 -6.897 23.423 1.00 94.38 169 GLN A C 1
ATOM 1341 O O . GLN A 1 169 ? -13.129 -6.539 24.236 1.00 94.38 169 GLN A O 1
ATOM 1346 N N . HIS A 1 170 ? -14.490 -8.129 23.443 1.00 96.00 170 HIS A N 1
ATOM 1347 C CA . HIS A 1 170 ? -14.091 -9.135 24.432 1.00 96.00 170 HIS A CA 1
ATOM 1348 C C . HIS A 1 170 ? -12.589 -9.448 24.352 1.00 96.00 170 HIS A C 1
ATOM 1350 O O . HIS A 1 170 ? -11.924 -9.603 25.380 1.00 96.00 170 HIS A O 1
ATOM 1356 N N . LEU A 1 171 ? -12.046 -9.533 23.134 1.00 95.75 171 LEU A N 1
ATOM 1357 C CA . LEU A 1 171 ? -10.625 -9.764 22.900 1.00 95.75 171 LEU A CA 1
ATOM 1358 C C . LEU A 1 171 ? -9.781 -8.574 23.374 1.00 95.75 171 LEU A C 1
ATOM 1360 O O . LEU A 1 171 ? -8.746 -8.782 24.006 1.00 95.75 171 LEU A O 1
ATOM 1364 N N . LEU A 1 172 ? -10.239 -7.344 23.128 1.00 94.25 172 LEU A N 1
ATOM 1365 C CA . LEU A 1 172 ? -9.598 -6.126 23.618 1.00 94.25 172 LEU A CA 1
ATOM 1366 C C . LEU A 1 172 ? -9.539 -6.114 25.153 1.00 94.25 172 LEU A C 1
ATOM 1368 O O . LEU A 1 172 ? -8.470 -5.901 25.722 1.00 94.25 172 LEU A O 1
ATOM 1372 N N . ASP A 1 173 ? -10.644 -6.433 25.829 1.00 92.12 173 ASP A N 1
ATOM 1373 C CA . ASP A 1 173 ? -10.697 -6.507 27.293 1.00 92.12 173 ASP A CA 1
ATOM 1374 C C . ASP A 1 173 ? -9.758 -7.591 27.848 1.00 92.12 173 ASP A C 1
ATOM 1376 O O . ASP A 1 173 ? -9.096 -7.399 28.875 1.00 92.12 173 ASP A O 1
ATOM 1380 N N . ALA A 1 174 ? -9.682 -8.742 27.172 1.00 93.06 174 ALA A N 1
ATOM 1381 C CA . ALA A 1 174 ? -8.761 -9.818 27.522 1.00 93.06 174 ALA A CA 1
ATOM 1382 C C . ALA A 1 174 ? -7.296 -9.392 27.333 1.00 93.06 174 ALA A C 1
ATOM 1384 O O . ALA A 1 174 ? -6.475 -9.627 28.222 1.00 93.06 174 ALA A O 1
ATOM 1385 N N . ALA A 1 175 ? -6.972 -8.720 26.227 1.00 92.62 175 ALA A N 1
ATOM 1386 C CA . ALA A 1 175 ? -5.638 -8.202 25.950 1.00 92.62 175 ALA A CA 1
ATOM 1387 C C . ALA A 1 175 ? -5.204 -7.160 26.985 1.00 92.62 175 ALA A C 1
ATOM 1389 O O . ALA A 1 175 ? -4.129 -7.295 27.563 1.00 92.62 175 ALA A O 1
ATOM 1390 N N . ILE A 1 176 ? -6.073 -6.202 27.320 1.00 90.50 176 ILE A N 1
ATOM 1391 C CA . ILE A 1 176 ? -5.807 -5.204 28.366 1.00 90.50 176 ILE A CA 1
ATOM 1392 C C . ILE A 1 176 ? -5.524 -5.898 29.704 1.00 90.50 176 ILE A C 1
ATOM 1394 O O . ILE A 1 176 ? -4.564 -5.557 30.398 1.00 90.50 176 ILE A O 1
ATOM 1398 N N . LYS A 1 177 ? -6.313 -6.912 30.082 1.00 89.62 177 LYS A N 1
ATOM 1399 C CA . LYS A 1 177 ? -6.062 -7.693 31.307 1.00 89.62 177 LYS A CA 1
ATOM 1400 C C . LYS A 1 177 ? -4.710 -8.403 31.261 1.00 89.62 177 LYS A C 1
ATOM 1402 O O . LYS A 1 177 ? -3.984 -8.366 32.252 1.00 89.62 177 LYS A O 1
ATOM 1407 N N . LEU A 1 178 ? -4.348 -9.012 30.134 1.00 88.44 178 LEU A N 1
ATOM 1408 C CA . LEU A 1 178 ? -3.057 -9.681 29.968 1.00 88.44 178 LEU A CA 1
ATOM 1409 C C . LEU A 1 178 ? -1.890 -8.694 30.043 1.00 88.44 178 LEU A C 1
ATOM 1411 O O . LEU A 1 178 ? -0.917 -8.958 30.743 1.00 88.44 178 LEU A O 1
ATOM 1415 N N . GLU A 1 179 ? -1.985 -7.545 29.381 1.00 87.69 179 GLU A N 1
ATOM 1416 C CA . GLU A 1 179 ? -0.916 -6.545 29.319 1.00 87.69 179 GLU A CA 1
ATOM 1417 C C . GLU A 1 179 ? -0.749 -5.809 30.657 1.00 87.69 179 GLU A C 1
ATOM 1419 O O . GLU A 1 179 ? 0.375 -5.603 31.125 1.00 87.69 179 GLU A O 1
ATOM 1424 N N . THR A 1 180 ? -1.850 -5.519 31.355 1.00 82.38 180 THR A N 1
ATOM 1425 C CA . THR A 1 180 ? -1.818 -4.949 32.714 1.00 82.38 180 THR A CA 1
ATOM 1426 C C . THR A 1 180 ? -1.322 -5.941 33.768 1.00 82.38 180 THR A C 1
ATOM 1428 O O . THR A 1 180 ? -0.681 -5.526 34.738 1.00 82.38 180 THR A O 1
ATOM 1431 N N . GLN A 1 181 ? -1.570 -7.244 33.599 1.00 76.75 181 GLN A N 1
ATOM 1432 C CA . GLN A 1 181 ? -0.997 -8.290 34.455 1.00 76.75 181 GLN A CA 1
ATOM 1433 C C . GLN A 1 181 ? 0.479 -8.552 34.125 1.00 76.75 181 GLN A C 1
ATOM 1435 O O . GLN A 1 181 ? 1.295 -8.681 35.038 1.00 76.75 181 GLN A O 1
ATOM 1440 N N . ALA A 1 182 ? 0.859 -8.541 32.845 1.00 61.59 182 ALA A N 1
ATOM 1441 C CA . ALA A 1 182 ? 2.244 -8.686 32.397 1.00 61.59 182 ALA A CA 1
ATOM 1442 C C . ALA A 1 182 ? 3.123 -7.498 32.821 1.00 61.59 182 ALA A C 1
ATOM 1444 O O . ALA A 1 182 ? 4.295 -7.687 33.135 1.00 61.59 182 ALA A O 1
ATOM 1445 N N . GLY A 1 183 ? 2.562 -6.287 32.910 1.00 59.12 183 GLY A N 1
ATOM 1446 C CA . GLY A 1 183 ? 3.240 -5.122 33.489 1.00 59.12 183 GLY A CA 1
ATOM 1447 C C . GLY A 1 183 ? 3.488 -5.228 35.001 1.00 59.12 183 GLY A C 1
ATOM 1448 O O . GLY A 1 183 ? 4.380 -4.559 35.521 1.00 59.12 183 GLY A O 1
ATOM 1449 N N . LYS A 1 184 ? 2.738 -6.085 35.709 1.00 57.31 184 LYS A N 1
ATOM 1450 C CA . LYS A 1 184 ? 2.868 -6.331 37.159 1.00 57.31 184 LYS A CA 1
ATOM 1451 C C . LYS A 1 184 ? 3.694 -7.572 37.493 1.00 57.31 184 LYS A C 1
ATOM 1453 O O . LYS A 1 184 ? 4.165 -7.696 38.621 1.00 57.31 184 LYS A O 1
ATOM 1458 N N . ALA A 1 185 ? 3.897 -8.470 36.534 1.00 49.09 185 ALA A N 1
ATOM 1459 C CA . ALA A 1 185 ? 4.778 -9.614 36.681 1.00 49.09 185 ALA A CA 1
ATOM 1460 C C . ALA A 1 185 ? 6.163 -9.273 36.109 1.00 49.09 185 ALA A C 1
ATOM 1462 O O . ALA A 1 185 ? 6.350 -9.315 34.890 1.00 49.09 185 ALA A O 1
ATOM 1463 N N . PRO A 1 186 ? 7.183 -8.983 36.939 1.00 45.84 186 PRO A N 1
ATOM 1464 C CA . PRO A 1 186 ? 8.554 -9.085 36.480 1.00 45.84 186 PRO A CA 1
ATOM 1465 C C . PRO A 1 186 ? 8.835 -10.567 36.218 1.00 45.84 186 PRO A C 1
ATOM 1467 O O . PRO A 1 186 ? 9.336 -11.287 37.076 1.00 45.84 186 PRO A O 1
ATOM 1470 N N . LEU A 1 187 ? 8.514 -11.037 35.011 1.00 56.75 187 LEU A N 1
ATOM 1471 C CA . LEU A 1 187 ? 9.152 -12.226 34.469 1.00 56.75 187 LEU A CA 1
ATOM 1472 C C . LEU A 1 187 ? 10.657 -11.948 34.533 1.00 56.75 187 LEU A C 1
ATOM 1474 O O . LEU A 1 187 ? 11.104 -10.944 33.959 1.00 56.75 187 LEU A O 1
ATOM 1478 N N . PRO A 1 188 ? 11.455 -12.773 35.231 1.00 48.81 188 PRO A N 1
ATOM 1479 C CA . PRO A 1 188 ? 12.888 -12.590 35.261 1.00 48.81 188 PRO A CA 1
ATOM 1480 C C . PRO A 1 188 ? 13.391 -12.951 33.866 1.00 48.81 188 PRO A C 1
ATOM 1482 O O . PRO A 1 188 ? 13.734 -14.097 33.585 1.00 48.81 188 PRO A O 1
ATOM 1485 N N . LYS A 1 189 ? 13.414 -11.971 32.953 1.00 52.47 189 LYS A N 1
ATOM 1486 C CA . LYS A 1 189 ? 14.182 -12.082 31.716 1.00 52.47 189 LYS A CA 1
ATOM 1487 C C . LYS A 1 189 ? 15.595 -12.375 32.178 1.00 52.47 189 LYS A C 1
ATOM 1489 O O . LYS A 1 189 ? 16.218 -11.535 32.832 1.00 52.47 189 LYS A O 1
ATOM 1494 N N . THR A 1 190 ? 16.042 -13.602 31.936 1.00 57.25 190 THR A N 1
ATOM 1495 C CA . THR A 1 190 ? 17.357 -14.062 32.364 1.00 57.25 190 THR A CA 1
ATOM 1496 C C . THR A 1 190 ? 18.371 -13.007 31.932 1.00 57.25 190 THR A C 1
ATOM 1498 O O . THR A 1 190 ? 18.300 -12.487 30.817 1.00 57.25 190 THR A O 1
ATOM 1501 N N . LYS A 1 191 ? 19.278 -12.627 32.837 1.00 58.94 191 LYS A N 1
ATOM 1502 C CA . LYS A 1 191 ? 20.281 -11.562 32.641 1.00 58.94 191 LYS A CA 1
ATOM 1503 C C . LYS A 1 191 ? 20.926 -11.608 31.238 1.00 58.94 191 LYS A C 1
ATOM 1505 O O . LYS A 1 191 ? 21.084 -10.582 30.586 1.00 58.94 191 LYS A O 1
ATOM 1510 N N . ARG A 1 192 ? 21.108 -12.828 30.717 1.00 59.69 192 ARG A N 1
ATOM 1511 C CA . ARG A 1 192 ? 21.577 -13.158 29.363 1.00 59.69 192 ARG A CA 1
ATOM 1512 C C . ARG A 1 192 ? 20.781 -12.520 28.215 1.00 59.69 192 ARG A C 1
ATOM 1514 O O . ARG A 1 192 ? 21.398 -12.023 27.285 1.00 59.69 192 ARG A O 1
ATOM 1521 N N . GLN A 1 193 ? 19.447 -12.495 28.243 1.00 61.50 193 GLN A N 1
ATOM 1522 C CA . GLN A 1 193 ? 18.651 -11.950 27.128 1.00 61.50 193 GLN A CA 1
ATOM 1523 C C . GLN A 1 193 ? 18.706 -10.416 27.078 1.00 61.50 193 GLN A C 1
ATOM 1525 O O . GLN A 1 193 ? 18.731 -9.819 26.000 1.00 61.50 193 GLN A O 1
ATOM 1530 N N . ARG A 1 194 ? 18.748 -9.766 28.249 1.00 64.12 194 ARG A N 1
ATOM 1531 C CA . ARG A 1 194 ? 18.876 -8.305 28.344 1.00 64.12 194 ARG A CA 1
ATOM 1532 C C . ARG A 1 194 ? 20.266 -7.846 27.912 1.00 64.12 194 ARG A C 1
ATOM 1534 O O . ARG A 1 194 ? 20.367 -6.857 27.188 1.00 64.12 194 ARG A O 1
ATOM 1541 N N . ASP A 1 195 ? 21.296 -8.583 28.317 1.00 70.31 195 ASP A N 1
ATOM 1542 C CA . ASP A 1 195 ? 22.677 -8.317 27.921 1.00 70.31 195 ASP A CA 1
ATOM 1543 C C . ASP A 1 195 ? 22.885 -8.581 26.425 1.00 70.31 195 ASP A C 1
ATOM 1545 O O . ASP A 1 195 ? 23.492 -7.752 25.756 1.00 70.31 195 ASP A O 1
ATOM 1549 N N . ASN A 1 196 ? 22.281 -9.636 25.862 1.00 76.69 196 ASN A N 1
ATOM 1550 C CA . ASN A 1 196 ? 22.353 -9.909 24.425 1.00 76.69 196 ASN A CA 1
ATOM 1551 C C . ASN A 1 196 ? 21.691 -8.803 23.587 1.00 76.69 196 ASN A C 1
ATOM 1553 O O . ASN A 1 196 ? 22.279 -8.315 22.631 1.00 76.69 196 ASN A O 1
ATOM 1557 N N . ARG A 1 197 ? 20.502 -8.320 23.981 1.00 78.19 197 ARG A N 1
ATOM 1558 C CA . ARG A 1 197 ? 19.852 -7.199 23.276 1.00 78.19 197 ARG A CA 1
ATOM 1559 C C . ARG A 1 197 ? 20.711 -5.933 23.313 1.00 78.19 197 ARG A C 1
ATOM 1561 O O . ARG A 1 197 ? 20.832 -5.253 22.305 1.00 78.19 197 ARG A O 1
ATOM 1568 N N . ARG A 1 198 ? 21.318 -5.625 24.464 1.00 81.69 198 ARG A N 1
ATOM 1569 C CA . ARG A 1 198 ? 22.217 -4.468 24.611 1.00 81.69 198 ARG A CA 1
ATOM 1570 C C . ARG A 1 198 ? 23.504 -4.629 23.803 1.00 81.69 198 ARG A C 1
ATOM 1572 O O . ARG A 1 198 ? 23.973 -3.648 23.240 1.00 81.69 198 ARG A O 1
ATOM 1579 N N . TYR A 1 199 ? 24.050 -5.839 23.744 1.00 86.00 199 TYR A N 1
ATOM 1580 C CA . TYR A 1 199 ? 25.235 -6.164 22.959 1.00 86.00 199 TYR A CA 1
ATOM 1581 C C . TYR A 1 199 ? 24.965 -6.012 21.457 1.00 86.00 199 TYR A C 1
ATOM 1583 O O . TYR A 1 199 ? 25.661 -5.239 20.811 1.00 86.00 199 TYR A O 1
ATOM 1591 N N . MET A 1 200 ? 23.884 -6.610 20.945 1.00 86.44 200 MET A N 1
ATOM 1592 C CA . MET A 1 200 ? 23.455 -6.471 19.546 1.00 86.44 200 MET A CA 1
ATOM 1593 C C . MET A 1 200 ? 23.194 -5.005 19.169 1.00 86.44 200 MET A C 1
ATOM 1595 O O . MET A 1 200 ? 23.633 -4.540 18.124 1.00 86.44 200 MET A O 1
ATOM 1599 N N . SER A 1 201 ? 22.532 -4.231 20.041 1.00 90.25 201 SER A N 1
ATOM 1600 C CA . SER A 1 201 ? 22.331 -2.794 19.805 1.00 90.25 201 SER A CA 1
ATOM 1601 C C . SER A 1 201 ? 23.646 -2.007 19.779 1.00 90.25 201 SER A C 1
ATOM 1603 O O . SER A 1 201 ? 23.773 -1.066 19.005 1.00 90.25 201 SER A O 1
ATOM 1605 N N . ARG A 1 202 ? 24.636 -2.376 20.600 1.00 93.44 202 ARG A N 1
ATOM 1606 C CA . ARG A 1 202 ? 25.958 -1.730 20.606 1.00 93.44 202 ARG A CA 1
ATOM 1607 C C . ARG A 1 202 ? 26.782 -2.093 19.369 1.00 93.44 202 ARG A C 1
ATOM 1609 O O . ARG A 1 202 ? 27.475 -1.232 18.831 1.00 93.44 202 ARG A O 1
ATOM 1616 N N . GLU A 1 203 ? 26.715 -3.347 18.940 1.00 94.06 203 GLU A N 1
ATOM 1617 C CA . GLU A 1 203 ? 27.357 -3.849 17.723 1.00 94.06 203 GLU A CA 1
ATOM 1618 C C . GLU A 1 203 ? 26.779 -3.170 16.476 1.00 94.06 203 GLU A C 1
ATOM 1620 O O . GLU A 1 203 ? 27.535 -2.682 15.638 1.00 94.06 203 GLU A O 1
ATOM 1625 N N . LEU A 1 204 ? 25.454 -3.005 16.415 1.00 96.38 204 LEU A N 1
ATOM 1626 C CA . LEU A 1 204 ? 24.783 -2.264 15.346 1.00 96.38 204 LEU A CA 1
ATOM 1627 C C . LEU A 1 204 ? 25.260 -0.804 15.267 1.00 96.38 204 LEU A C 1
ATOM 1629 O O . LEU A 1 204 ? 25.594 -0.318 14.197 1.00 96.38 204 LEU A O 1
ATOM 1633 N N . VAL A 1 205 ? 25.359 -0.109 16.405 1.00 96.19 205 VAL A N 1
ATOM 1634 C CA . VAL A 1 205 ? 25.852 1.283 16.427 1.00 96.19 205 VAL A CA 1
ATOM 1635 C C . VAL A 1 205 ? 27.319 1.371 15.999 1.00 96.19 205 VAL A C 1
ATOM 1637 O O . VAL A 1 205 ? 27.719 2.325 15.340 1.00 96.19 205 VAL A O 1
ATOM 1640 N N . SER A 1 206 ? 28.129 0.379 16.366 1.00 96.12 206 SER A N 1
ATOM 1641 C CA . SER A 1 206 ? 29.555 0.362 16.028 1.00 96.12 206 SER A CA 1
ATOM 1642 C C . SER A 1 206 ? 29.777 0.087 14.537 1.00 96.12 206 SER A C 1
ATOM 1644 O O . SER A 1 206 ? 30.633 0.714 13.922 1.00 96.12 206 SER A O 1
ATOM 1646 N N . THR A 1 207 ? 28.989 -0.818 13.955 1.00 95.88 207 THR A N 1
ATOM 1647 C CA . THR A 1 207 ? 29.026 -1.127 12.517 1.00 95.88 207 THR A CA 1
ATOM 1648 C C . THR A 1 207 ? 28.499 0.027 11.671 1.00 95.88 207 THR A C 1
ATOM 1650 O O . THR A 1 207 ? 29.103 0.338 10.652 1.00 95.88 207 THR A O 1
ATOM 1653 N N . GLU A 1 208 ? 27.452 0.719 12.121 1.00 96.25 208 GLU A N 1
ATOM 1654 C CA . GLU A 1 208 ? 26.932 1.918 11.456 1.00 96.25 208 GLU A CA 1
ATOM 1655 C C . GLU A 1 208 ? 27.974 3.045 11.404 1.00 96.25 208 GLU A C 1
ATOM 1657 O O . GLU A 1 208 ? 28.193 3.651 10.358 1.00 96.25 208 GLU A O 1
ATOM 1662 N N . LEU A 1 209 ? 28.679 3.292 12.512 1.00 97.56 209 LEU A N 1
ATOM 1663 C CA . LEU A 1 209 ? 29.718 4.323 12.561 1.00 97.56 209 LEU A CA 1
ATOM 1664 C C . LEU A 1 209 ? 30.908 3.983 11.650 1.00 97.56 209 LEU A C 1
ATOM 1666 O O . LEU A 1 209 ? 31.459 4.866 10.993 1.00 97.56 209 LEU A O 1
ATOM 1670 N N . GLU A 1 210 ? 31.290 2.707 11.582 1.00 96.56 210 GLU A N 1
ATOM 1671 C CA . GLU A 1 210 ? 32.325 2.256 10.648 1.00 96.56 210 GLU A CA 1
ATOM 1672 C C . GLU A 1 210 ? 31.860 2.373 9.190 1.00 96.56 210 GLU A C 1
ATOM 1674 O O . GLU A 1 210 ? 32.634 2.815 8.344 1.00 96.56 210 GLU A O 1
ATOM 1679 N N . ASN A 1 211 ? 30.592 2.071 8.893 1.00 96.94 211 ASN A N 1
ATOM 1680 C CA . ASN A 1 211 ? 30.021 2.279 7.561 1.00 96.94 211 ASN A CA 1
ATOM 1681 C C . ASN A 1 211 ? 30.099 3.748 7.140 1.00 96.94 211 ASN A C 1
ATOM 1683 O O . ASN A 1 211 ? 30.610 4.039 6.063 1.00 96.94 211 ASN A O 1
ATOM 1687 N N . GLN A 1 212 ? 29.700 4.679 8.009 1.00 97.06 212 GLN A N 1
ATOM 1688 C CA . GLN A 1 212 ? 29.792 6.117 7.728 1.00 97.06 212 GLN A CA 1
ATOM 1689 C C . GLN A 1 212 ? 31.236 6.556 7.451 1.00 97.06 212 GLN A C 1
ATOM 1691 O O . GLN A 1 212 ? 31.507 7.301 6.508 1.00 97.06 212 GLN A O 1
ATOM 1696 N N . ARG A 1 213 ? 32.198 6.044 8.225 1.00 97.88 213 ARG A N 1
ATOM 1697 C CA . ARG A 1 213 ? 33.623 6.307 7.990 1.00 97.88 213 ARG A CA 1
ATOM 1698 C C . ARG A 1 213 ? 34.088 5.774 6.630 1.00 97.88 213 ARG A C 1
ATOM 1700 O O . ARG A 1 213 ? 34.823 6.467 5.922 1.00 97.88 213 ARG A O 1
ATOM 1707 N N . LEU A 1 214 ? 33.696 4.551 6.279 1.00 97.81 214 LEU A N 1
ATOM 1708 C CA . LEU A 1 214 ? 34.044 3.935 5.000 1.00 97.81 214 LEU A CA 1
ATOM 1709 C C . LEU A 1 214 ? 33.409 4.691 3.830 1.00 97.81 214 LEU A C 1
ATOM 1711 O O . LEU A 1 214 ? 34.079 4.922 2.825 1.00 97.81 214 LEU A O 1
ATOM 1715 N N . GLU A 1 215 ? 32.164 5.140 3.967 1.00 96.81 215 GLU A N 1
ATOM 1716 C CA . GLU A 1 215 ? 31.483 5.983 2.980 1.00 96.81 215 GLU A CA 1
ATOM 1717 C C . GLU A 1 215 ? 32.239 7.297 2.739 1.00 96.81 215 GLU A C 1
ATOM 1719 O O . GLU A 1 215 ? 32.470 7.677 1.586 1.00 96.81 215 GLU A O 1
ATOM 1724 N N . GLU A 1 216 ? 32.715 7.963 3.796 1.00 96.25 216 GLU A N 1
ATOM 1725 C CA . GLU A 1 216 ? 33.555 9.158 3.661 1.00 96.25 216 GLU A CA 1
ATOM 1726 C C . GLU A 1 216 ? 34.889 8.872 2.957 1.00 96.25 216 GLU A C 1
ATOM 1728 O O . GLU A 1 216 ? 35.373 9.688 2.162 1.00 96.25 216 GLU A O 1
ATOM 1733 N N . GLU A 1 217 ? 35.525 7.739 3.257 1.00 96.31 217 GLU A N 1
ATOM 1734 C CA . GLU A 1 217 ? 36.782 7.345 2.622 1.00 96.31 217 GLU A CA 1
ATOM 1735 C C . GLU A 1 217 ? 36.578 7.031 1.137 1.00 96.31 217 GLU A C 1
ATOM 1737 O O . GLU A 1 217 ? 37.327 7.534 0.293 1.00 96.31 217 GLU A O 1
ATOM 1742 N N . ILE A 1 218 ? 35.520 6.290 0.801 1.00 96.75 218 ILE A N 1
ATOM 1743 C CA . ILE A 1 218 ? 35.115 6.020 -0.580 1.00 96.75 218 ILE A CA 1
ATOM 1744 C C . ILE A 1 218 ? 34.861 7.338 -1.308 1.00 96.75 218 ILE A C 1
ATOM 1746 O O . ILE A 1 218 ? 35.407 7.544 -2.391 1.00 96.75 218 ILE A O 1
ATOM 1750 N N . MET A 1 219 ? 34.133 8.275 -0.701 1.00 95.81 219 MET A N 1
ATOM 1751 C CA . MET A 1 219 ? 33.871 9.585 -1.297 1.00 95.81 219 MET A CA 1
ATOM 1752 C C . MET A 1 219 ? 35.170 10.364 -1.574 1.00 95.81 219 MET A C 1
ATOM 1754 O O . MET A 1 219 ? 35.341 10.922 -2.662 1.00 95.81 219 MET A O 1
ATOM 1758 N N . LYS A 1 220 ? 36.131 10.356 -0.640 1.00 95.12 220 LYS A N 1
ATOM 1759 C CA . LYS A 1 220 ? 37.461 10.975 -0.824 1.00 95.12 220 LYS A CA 1
ATOM 1760 C C . LYS A 1 220 ? 38.252 10.303 -1.948 1.00 95.12 220 LYS A C 1
ATOM 1762 O O . LYS A 1 220 ? 38.895 10.990 -2.749 1.00 95.12 220 LYS A O 1
ATOM 1767 N N . LEU A 1 221 ? 38.214 8.974 -2.028 1.00 94.31 221 LEU A N 1
ATOM 1768 C CA . LEU A 1 221 ? 38.875 8.200 -3.079 1.00 94.31 221 LEU A CA 1
ATOM 1769 C C . LEU A 1 221 ? 38.245 8.456 -4.449 1.00 94.31 221 LEU A C 1
ATOM 1771 O O . LEU A 1 221 ? 38.972 8.652 -5.425 1.00 94.31 221 LEU A O 1
ATOM 1775 N N . GLU A 1 222 ? 36.919 8.513 -4.529 1.00 90.75 222 GLU A N 1
ATOM 1776 C CA . GLU A 1 222 ? 36.205 8.866 -5.750 1.00 90.75 222 GLU A CA 1
ATOM 1777 C C . GLU A 1 222 ? 36.531 10.283 -6.201 1.00 90.75 222 GLU A C 1
ATOM 1779 O O . GLU A 1 222 ? 36.815 10.493 -7.381 1.00 90.75 222 GLU A O 1
ATOM 1784 N N . PHE A 1 223 ? 36.554 11.246 -5.279 1.00 89.19 223 PHE A N 1
ATOM 1785 C CA . PHE A 1 223 ? 36.935 12.616 -5.594 1.00 89.19 223 PHE A CA 1
ATOM 1786 C C . PHE A 1 223 ? 38.369 12.676 -6.132 1.00 89.19 223 PHE A C 1
ATOM 1788 O O . PHE A 1 223 ? 38.597 13.253 -7.194 1.00 89.19 223 PHE A O 1
ATOM 1795 N N . ARG A 1 224 ? 39.323 11.991 -5.485 1.00 87.38 224 ARG A N 1
ATOM 1796 C CA . ARG A 1 224 ? 40.718 11.907 -5.953 1.00 87.38 224 ARG A CA 1
ATOM 1797 C C . ARG A 1 224 ? 40.843 11.214 -7.312 1.00 87.38 224 ARG A C 1
ATOM 1799 O O . ARG A 1 224 ? 41.657 11.619 -8.140 1.00 87.38 224 ARG A O 1
ATOM 1806 N N . LYS A 1 225 ? 40.042 10.177 -7.570 1.00 87.06 225 LYS A N 1
ATOM 1807 C CA . LYS A 1 225 ? 39.985 9.461 -8.856 1.00 87.06 225 LYS A CA 1
ATOM 1808 C C . LYS A 1 225 ? 39.375 10.323 -9.963 1.00 87.06 225 LYS A C 1
ATOM 1810 O O . LYS A 1 225 ? 39.806 10.236 -11.109 1.00 87.06 225 LYS A O 1
ATOM 1815 N N . ARG A 1 226 ? 38.380 11.153 -9.640 1.00 82.12 226 ARG A N 1
ATOM 1816 C CA . ARG A 1 226 ? 37.789 12.117 -10.577 1.00 82.12 226 ARG A CA 1
ATOM 1817 C C . ARG A 1 226 ? 38.791 13.226 -10.891 1.00 82.12 226 ARG A C 1
ATOM 1819 O O . ARG A 1 226 ? 39.060 13.444 -12.062 1.00 82.12 226 ARG A O 1
ATOM 1826 N N . THR A 1 227 ? 39.437 13.830 -9.893 1.00 70.31 227 THR A N 1
ATOM 1827 C CA . THR A 1 227 ? 40.432 14.895 -10.122 1.00 70.31 227 THR A CA 1
ATOM 1828 C C . THR A 1 227 ? 41.663 14.416 -10.897 1.00 70.31 227 THR A C 1
ATOM 1830 O O . THR A 1 227 ? 42.120 15.124 -11.788 1.00 70.31 227 THR A O 1
ATOM 1833 N N . SER A 1 228 ? 42.150 13.196 -10.649 1.00 66.69 228 SER A N 1
ATOM 1834 C CA . SER A 1 228 ? 43.267 12.602 -11.411 1.00 66.69 228 SER A CA 1
ATOM 1835 C C . SER A 1 228 ? 42.909 12.173 -12.841 1.00 66.69 228 SER A C 1
ATOM 1837 O O . SER A 1 228 ? 43.805 12.011 -13.665 1.00 66.69 228 SER A O 1
ATOM 1839 N N . ARG A 1 229 ? 41.618 12.028 -13.172 1.00 61.50 229 ARG A N 1
ATOM 1840 C CA . ARG A 1 229 ? 41.144 11.817 -14.553 1.00 61.50 229 ARG A CA 1
ATOM 1841 C C . ARG A 1 229 ? 40.977 13.125 -15.330 1.00 61.50 229 ARG A C 1
ATOM 1843 O O . ARG A 1 229 ? 41.066 13.098 -16.553 1.00 61.50 229 ARG A O 1
ATOM 1850 N N . THR A 1 230 ? 40.749 14.247 -14.647 1.00 56.84 230 THR A N 1
ATOM 1851 C CA . THR A 1 230 ? 40.549 15.564 -15.280 1.00 56.84 230 THR A CA 1
ATOM 1852 C C . THR A 1 230 ? 41.842 16.366 -15.449 1.00 56.84 230 THR A C 1
ATOM 1854 O O . THR A 1 230 ? 41.856 17.336 -16.202 1.00 56.84 230 THR A O 1
ATOM 1857 N N . THR A 1 231 ? 42.943 15.988 -14.793 1.00 53.00 231 THR A N 1
ATOM 1858 C CA . THR A 1 231 ? 44.263 16.573 -15.068 1.00 53.00 231 THR A CA 1
ATOM 1859 C C . THR A 1 231 ? 44.924 15.845 -16.244 1.00 53.00 231 THR A C 1
ATOM 1861 O O . THR A 1 231 ? 45.334 14.694 -16.065 1.00 53.00 231 THR A O 1
ATOM 1864 N N . PRO A 1 232 ? 45.080 16.460 -17.434 1.00 51.41 232 PRO A N 1
ATOM 1865 C CA . PRO A 1 232 ? 45.950 15.899 -18.454 1.00 51.41 232 PRO A CA 1
ATOM 1866 C C . PRO A 1 232 ? 47.367 15.861 -17.883 1.00 51.41 232 PRO A C 1
ATOM 1868 O O . PRO A 1 232 ? 47.854 16.841 -17.319 1.00 51.41 232 PRO A O 1
ATOM 1871 N N . HIS A 1 233 ? 48.001 14.699 -17.996 1.00 46.31 233 HIS A N 1
ATOM 1872 C CA . HIS A 1 233 ? 49.366 14.424 -17.572 1.00 46.31 233 HIS A CA 1
ATOM 1873 C C . HIS A 1 233 ? 50.321 15.467 -18.188 1.00 46.31 233 HIS A C 1
ATOM 1875 O O . HIS A 1 233 ? 50.777 15.312 -19.320 1.00 46.31 233 HIS A O 1
ATOM 1881 N N . CYS A 1 234 ? 50.631 16.555 -17.475 1.00 43.34 234 CYS A N 1
ATOM 1882 C CA . CYS A 1 234 ? 51.732 17.423 -17.866 1.00 43.34 234 CYS A CA 1
ATOM 1883 C C . CYS A 1 234 ? 53.021 16.766 -17.356 1.00 43.34 234 CYS A C 1
ATOM 1885 O O . CYS A 1 234 ? 53.264 16.617 -16.158 1.00 43.34 234 CYS A O 1
ATOM 1887 N N . ASN A 1 235 ? 53.824 16.266 -18.292 1.00 45.47 235 ASN A N 1
ATOM 1888 C CA . ASN A 1 235 ? 55.159 15.760 -18.009 1.00 45.47 235 ASN A CA 1
ATOM 1889 C C . ASN A 1 235 ? 56.043 16.928 -17.560 1.00 45.47 235 ASN A C 1
ATOM 1891 O O . ASN A 1 235 ? 56.624 17.631 -18.388 1.00 45.47 235 ASN A O 1
ATOM 1895 N N . ILE A 1 236 ? 56.176 17.135 -16.249 1.00 44.25 236 ILE A N 1
ATOM 1896 C CA . ILE A 1 236 ? 57.215 18.014 -15.712 1.00 44.25 236 ILE A CA 1
ATOM 1897 C C . ILE A 1 236 ? 58.524 17.229 -15.704 1.00 44.25 236 ILE A C 1
ATOM 1899 O O . ILE A 1 236 ? 58.834 16.440 -14.814 1.00 44.25 236 ILE A O 1
ATOM 1903 N N . ARG A 1 237 ? 59.297 17.476 -16.760 1.00 49.38 237 ARG A N 1
ATOM 1904 C CA . ARG A 1 237 ? 60.711 17.146 -16.911 1.00 49.38 237 ARG A CA 1
ATOM 1905 C C . ARG A 1 237 ? 61.511 17.812 -15.786 1.00 49.38 237 ARG A C 1
ATOM 1907 O O . ARG A 1 237 ? 61.980 18.937 -15.941 1.00 49.38 237 ARG A O 1
ATOM 1914 N N . LEU A 1 238 ? 61.705 17.118 -14.665 1.00 46.22 238 LEU A N 1
ATOM 1915 C CA . LEU A 1 238 ? 62.660 17.537 -13.639 1.00 46.22 238 LEU A CA 1
ATOM 1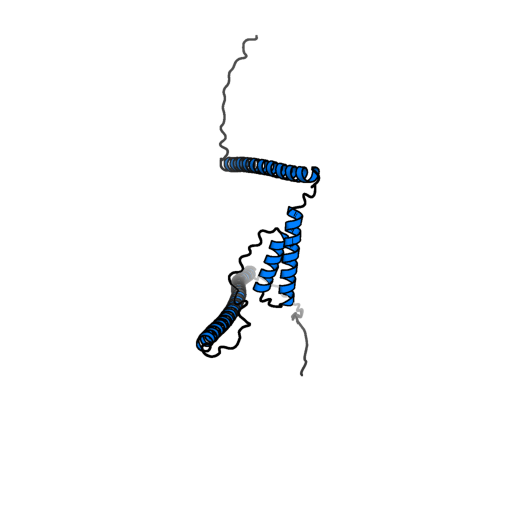916 C C . LEU A 1 238 ? 64.079 17.188 -14.092 1.00 46.22 238 LEU A C 1
ATOM 1918 O O . LEU A 1 238 ? 64.619 16.111 -13.857 1.00 46.22 238 LEU A O 1
ATOM 1922 N N . ARG A 1 239 ? 64.674 18.151 -14.795 1.00 47.75 239 ARG A N 1
ATOM 1923 C CA . ARG A 1 239 ? 66.102 18.225 -15.080 1.00 47.75 239 ARG A CA 1
ATOM 1924 C C . ARG A 1 239 ? 66.812 18.671 -13.799 1.00 47.75 239 ARG A C 1
ATOM 1926 O O . ARG A 1 239 ? 67.091 19.853 -13.634 1.00 47.75 239 ARG A O 1
ATOM 1933 N N . SER A 1 240 ? 67.114 17.737 -12.904 1.00 42.31 240 SER A N 1
ATOM 1934 C CA . SER A 1 240 ? 67.972 18.018 -11.749 1.00 42.31 240 SER A CA 1
ATOM 1935 C C . SER A 1 240 ? 69.412 17.649 -12.073 1.00 42.31 240 SER A C 1
ATOM 1937 O O . SER A 1 240 ? 69.825 16.496 -11.991 1.00 42.31 240 SER A O 1
ATOM 1939 N N . ARG A 1 241 ? 70.173 18.681 -12.454 1.00 49.56 241 ARG A N 1
ATOM 1940 C CA . ARG A 1 241 ? 71.622 18.743 -12.253 1.00 49.56 241 ARG A CA 1
ATOM 1941 C C . ARG A 1 241 ? 71.903 18.441 -10.781 1.00 49.56 241 ARG A C 1
ATOM 1943 O O . ARG A 1 241 ? 71.427 19.196 -9.939 1.00 49.56 241 ARG A O 1
ATOM 1950 N N . GLN A 1 242 ? 72.714 17.431 -10.479 1.00 43.22 242 GLN A N 1
ATOM 1951 C CA . GLN A 1 242 ? 73.467 17.418 -9.228 1.00 43.22 242 GLN A CA 1
ATOM 1952 C C . GLN A 1 242 ? 74.864 16.789 -9.423 1.00 43.22 242 GLN A C 1
ATOM 1954 O O . GLN A 1 242 ? 75.007 15.581 -9.547 1.00 43.22 242 GLN A O 1
ATOM 1959 N N . TYR A 1 243 ? 75.843 17.695 -9.502 1.00 44.84 243 TYR A N 1
ATOM 1960 C CA . TYR A 1 243 ? 77.221 17.678 -8.996 1.00 44.84 243 TYR A CA 1
ATOM 1961 C C . TYR A 1 243 ? 78.153 16.491 -9.278 1.00 44.84 243 TYR A C 1
ATOM 1963 O O . TYR A 1 243 ? 78.150 15.465 -8.603 1.00 44.84 243 TYR A O 1
ATOM 1971 N N . ASP A 1 244 ? 79.118 16.799 -10.148 1.00 52.50 244 ASP A N 1
ATOM 1972 C CA . ASP A 1 244 ? 80.522 16.417 -10.028 1.00 52.50 244 ASP A CA 1
ATOM 1973 C C . ASP A 1 244 ? 81.039 16.590 -8.592 1.00 52.50 244 ASP A C 1
ATOM 1975 O O . ASP A 1 244 ? 81.359 17.701 -8.166 1.00 52.50 244 ASP A O 1
ATOM 1979 N N . LYS A 1 245 ? 81.172 15.484 -7.861 1.00 52.62 245 LYS A N 1
ATOM 1980 C CA . LYS A 1 245 ? 82.164 15.308 -6.792 1.00 52.62 245 LYS A CA 1
ATOM 1981 C C . LYS A 1 245 ? 82.539 13.833 -6.720 1.00 52.62 245 LYS A C 1
ATOM 1983 O O . LYS A 1 245 ? 81.959 13.103 -5.935 1.00 52.62 245 LYS A O 1
ATOM 1988 N N . ASN A 1 246 ? 83.471 13.409 -7.572 1.00 48.69 246 ASN A N 1
ATOM 1989 C CA . ASN A 1 246 ? 84.373 12.277 -7.327 1.00 48.69 246 ASN A CA 1
ATOM 1990 C C . ASN A 1 246 ? 85.528 12.330 -8.335 1.00 48.69 246 ASN A C 1
ATOM 1992 O O . ASN A 1 246 ? 85.626 11.540 -9.269 1.00 48.69 246 ASN A O 1
ATOM 1996 N N . LYS A 1 247 ? 86.407 13.316 -8.142 1.00 52.97 247 LYS A N 1
ATOM 1997 C CA . LYS A 1 247 ? 87.762 13.319 -8.695 1.00 52.97 247 LYS A CA 1
ATOM 1998 C C . LYS A 1 247 ? 88.696 14.002 -7.699 1.00 52.97 247 LYS A C 1
ATOM 2000 O O . LYS A 1 247 ? 89.027 15.160 -7.883 1.00 52.97 247 LYS A O 1
ATOM 2005 N N . ILE A 1 248 ? 89.023 13.291 -6.619 1.00 49.03 248 ILE A N 1
ATOM 2006 C CA . ILE A 1 248 ? 90.336 13.251 -5.947 1.00 49.03 248 ILE A CA 1
ATOM 2007 C C . ILE A 1 248 ? 90.382 11.875 -5.266 1.00 49.03 248 ILE A C 1
ATOM 2009 O O . ILE A 1 248 ? 89.922 11.698 -4.144 1.00 49.03 248 ILE A O 1
ATOM 2013 N N . ALA A 1 249 ? 90.849 10.887 -6.021 1.00 49.75 249 ALA A N 1
ATOM 2014 C CA . ALA A 1 249 ? 91.508 9.675 -5.543 1.00 49.75 249 ALA A CA 1
ATOM 2015 C C . ALA A 1 249 ? 92.165 9.026 -6.768 1.00 49.75 249 ALA A C 1
ATOM 2017 O O . ALA A 1 249 ? 91.670 8.033 -7.295 1.00 49.75 249 ALA A O 1
ATOM 2018 N N . SER A 1 250 ? 93.181 9.714 -7.295 1.00 38.41 250 SER A N 1
ATOM 2019 C CA . SER A 1 250 ? 94.463 9.193 -7.793 1.00 38.41 250 SER A CA 1
ATOM 2020 C C . SER A 1 250 ? 95.103 10.173 -8.770 1.00 38.41 250 SER A C 1
ATOM 2022 O O . SER A 1 250 ? 94.361 10.812 -9.552 1.00 38.41 250 SER A O 1
#